Protein AF-A0A9N8ZNG8-F1 (afdb_monomer)

Foldseek 3Di:
DDFLVVDPPQVPDPDDDDDRPQQDQEPQHRDGRDHVQPPQDAAPQLRHGDDHVVRFQQAPQLRDGDHYVVPFQADPQVRDGDHYLVPAQQAPLARDGDHHVVQQPDDSPDDDQAEPQLRHHRDYLVPFQAQNVQRDGDHHVPADQQQPQPRHGDDHVVPAQQANVLRDGDHHVVPFQAAPQLRDGDHDVVPQQQAPLVRDNHHRVVPFQADPQLRDGDHYVVPFQQANQLRDGDHYVVPAQQAPQQRDGDHRVVPAQADSVPRDHDHYVVPDPVVPDDDDDDDD

Solvent-accessible surface area (backbone atoms only — not comparable to full-atom values): 18048 Å² total; per-residue (Å²): 136,76,65,56,89,81,42,93,82,57,87,78,68,93,71,86,87,90,72,59,86,53,85,45,56,15,91,82,71,66,48,66,68,50,53,64,91,72,53,85,43,55,13,84,81,73,63,48,60,83,49,51,55,93,73,42,40,52,15,82,79,76,73,44,72,82,43,42,59,89,75,47,40,51,14,77,80,77,71,42,75,84,35,35,62,91,73,37,37,50,15,78,75,68,78,44,75,82,41,34,60,86,63,50,90,57,61,87,87,59,98,60,61,39,20,91,85,72,64,48,66,74,50,50,76,89,72,40,34,48,13,76,86,80,72,42,75,85,30,36,62,83,45,58,63,55,20,90,82,77,61,50,62,63,53,53,72,90,71,40,35,52,16,80,88,74,76,44,76,84,42,40,56,90,73,58,32,59,17,86,83,72,78,45,72,83,42,49,68,91,73,41,32,51,14,77,86,73,76,42,81,81,42,39,55,91,73,51,33,56,13,79,82,78,72,46,75,82,41,33,63,89,74,50,34,55,16,82,85,74,73,45,75,83,42,46,64,91,73,42,33,50,15,78,75,74,76,45,76,82,42,41,54,91,72,57,52,45,12,77,84,74,65,46,75,80,42,54,57,92,73,54,72,72,84,77,71,83,81,88,77,89,80,133

Organism: NCBI:txid94023

Mean predicted aligned error: 19.09 Å

Structure (mmCIF, N/CA/C/O backbone):
data_AF-A0A9N8ZNG8-F1
#
_entry.id   AF-A0A9N8ZNG8-F1
#
loop_
_atom_site.group_PDB
_atom_site.id
_atom_site.type_symbol
_atom_site.label_atom_id
_atom_site.label_alt_id
_atom_site.label_comp_id
_atom_site.label_asym_id
_atom_site.label_entity_id
_atom_site.label_seq_id
_atom_site.pdbx_PDB_ins_code
_atom_site.Cartn_x
_atom_site.Cartn_y
_atom_site.Cartn_z
_atom_site.occupancy
_atom_site.B_iso_or_equiv
_atom_site.auth_seq_id
_atom_site.auth_comp_id
_atom_site.auth_asym_id
_atom_site.auth_atom_id
_atom_site.pdbx_PDB_model_num
ATOM 1 N N . GLY A 1 1 ? 54.927 7.927 -81.415 1.00 44.28 1 GLY A N 1
ATOM 2 C CA . GLY A 1 1 ? 55.913 8.838 -80.810 1.00 44.28 1 GLY A CA 1
ATOM 3 C C . GLY A 1 1 ? 55.958 10.095 -81.642 1.00 44.28 1 GLY A C 1
ATOM 4 O O . GLY A 1 1 ? 55.962 9.980 -82.861 1.00 44.28 1 GLY A O 1
ATOM 5 N N . HIS A 1 2 ? 55.912 11.265 -81.011 1.00 43.81 2 HIS A N 1
ATOM 6 C CA . HIS A 1 2 ? 56.162 12.538 -81.692 1.00 43.81 2 HIS A CA 1
ATOM 7 C C . HIS A 1 2 ? 57.661 12.845 -81.659 1.00 43.81 2 HIS A C 1
ATOM 9 O O . HIS A 1 2 ? 58.378 12.330 -80.796 1.00 43.81 2 HIS A O 1
ATOM 15 N N . ARG A 1 3 ? 58.143 13.640 -82.617 1.00 46.66 3 ARG A N 1
ATOM 16 C CA . ARG A 1 3 ? 59.551 14.045 -82.660 1.00 46.66 3 ARG A CA 1
ATOM 17 C C . ARG A 1 3 ? 59.822 15.030 -81.521 1.00 46.66 3 ARG A C 1
ATOM 19 O O . ARG A 1 3 ? 58.980 15.862 -81.208 1.00 46.66 3 ARG A O 1
ATOM 26 N N . ALA A 1 4 ? 61.007 14.949 -80.919 1.00 49.34 4 ALA A N 1
ATOM 27 C CA . ALA A 1 4 ? 61.405 15.778 -79.774 1.00 49.34 4 ALA A CA 1
ATOM 28 C C . ALA A 1 4 ? 61.344 17.300 -80.043 1.00 49.34 4 ALA A C 1
ATOM 30 O O . ALA A 1 4 ? 61.240 18.086 -79.109 1.00 49.34 4 ALA A O 1
ATOM 31 N N . LEU A 1 5 ? 61.373 17.706 -81.317 1.00 49.84 5 LEU A N 1
ATOM 32 C CA . LEU A 1 5 ? 61.291 19.098 -81.772 1.00 49.84 5 LEU A CA 1
ATOM 33 C C . LEU A 1 5 ? 59.896 19.724 -81.596 1.00 49.84 5 LEU A C 1
ATOM 35 O O . LEU A 1 5 ? 59.790 20.944 -81.594 1.00 49.84 5 LEU A O 1
ATOM 39 N N . ASP A 1 6 ? 58.858 18.902 -81.416 1.00 49.53 6 ASP A N 1
ATOM 40 C CA . ASP A 1 6 ? 57.467 19.342 -81.245 1.00 49.53 6 ASP A CA 1
ATOM 41 C C . ASP A 1 6 ? 57.056 19.405 -79.751 1.00 49.53 6 ASP A C 1
ATOM 43 O O . ASP A 1 6 ? 55.870 19.480 -79.431 1.00 49.53 6 ASP A O 1
ATOM 47 N N . CYS A 1 7 ? 58.017 19.307 -78.816 1.00 49.44 7 CYS A N 1
ATOM 48 C CA . CYS A 1 7 ? 57.769 19.236 -77.372 1.00 49.44 7 CYS A CA 1
ATOM 49 C C . CYS A 1 7 ? 58.367 20.440 -76.621 1.00 49.44 7 CYS A C 1
ATOM 51 O O . CYS A 1 7 ? 59.560 20.465 -76.311 1.00 49.44 7 CYS A O 1
ATOM 53 N N . ASP A 1 8 ? 57.513 21.396 -76.240 1.00 52.41 8 ASP A N 1
ATOM 54 C CA . ASP A 1 8 ? 57.893 22.637 -75.533 1.00 52.41 8 ASP A CA 1
ATOM 55 C C . ASP A 1 8 ? 58.624 22.405 -74.191 1.00 52.41 8 ASP A C 1
ATOM 57 O O . ASP A 1 8 ? 59.332 23.280 -73.691 1.00 52.41 8 ASP A O 1
ATOM 61 N N . ASN A 1 9 ? 58.502 21.207 -73.603 1.00 49.69 9 ASN A N 1
ATOM 62 C CA . ASN A 1 9 ? 59.094 20.849 -72.307 1.00 49.69 9 ASN A CA 1
ATOM 63 C C . ASN A 1 9 ? 60.496 20.216 -72.392 1.00 49.69 9 ASN A C 1
ATOM 65 O O . ASN A 1 9 ? 61.090 19.902 -71.357 1.00 49.69 9 ASN A O 1
ATOM 69 N N . CYS A 1 10 ? 61.061 20.037 -73.590 1.00 52.22 10 CYS A N 1
ATOM 70 C CA . CYS A 1 10 ? 62.340 19.340 -73.775 1.00 52.22 10 CYS A CA 1
ATOM 71 C C . CYS A 1 10 ? 63.590 20.236 -73.581 1.00 52.22 10 CYS A C 1
ATOM 73 O O . CYS A 1 10 ? 64.711 19.819 -73.867 1.00 52.22 10 CYS A O 1
ATOM 75 N N . LEU A 1 11 ? 63.433 21.451 -73.037 1.00 50.84 11 LEU A N 1
ATOM 76 C CA . LEU A 1 11 ? 64.503 22.447 -72.835 1.00 50.84 11 LEU A CA 1
ATOM 77 C C . LEU A 1 11 ? 65.528 22.110 -71.725 1.00 50.84 11 LEU A C 1
ATOM 79 O O . LEU A 1 11 ? 66.395 22.930 -71.428 1.00 50.84 11 LEU A O 1
ATOM 83 N N . LYS A 1 12 ? 65.459 20.930 -71.088 1.00 49.56 12 LYS A N 1
ATOM 84 C CA . LYS A 1 12 ? 66.370 20.537 -69.986 1.00 49.56 12 LYS A CA 1
ATOM 85 C C . LYS A 1 12 ? 67.168 19.246 -70.214 1.00 49.56 12 LYS A C 1
ATOM 87 O O . LYS A 1 12 ? 67.980 18.895 -69.360 1.00 49.56 12 LYS A O 1
ATOM 92 N N . CYS A 1 13 ? 66.986 18.545 -71.334 1.00 45.38 13 CYS A N 1
ATOM 93 C CA . CYS A 1 13 ? 67.664 17.270 -71.590 1.00 45.38 13 CYS A CA 1
ATOM 94 C C . CYS A 1 13 ? 68.817 17.450 -72.583 1.00 45.38 13 CYS A C 1
ATOM 96 O O . CYS A 1 13 ? 68.616 17.564 -73.785 1.00 45.38 13 CYS A O 1
ATOM 98 N N . ASN A 1 14 ? 70.044 17.470 -72.063 1.00 48.91 14 ASN A N 1
ATOM 99 C CA . ASN A 1 14 ? 71.268 17.580 -72.850 1.00 48.91 14 ASN A CA 1
ATOM 100 C C . ASN A 1 14 ? 71.750 16.179 -73.283 1.00 48.91 14 ASN A C 1
ATOM 102 O O . ASN A 1 14 ? 72.687 15.634 -72.702 1.00 48.91 14 ASN A O 1
ATOM 106 N N . SER A 1 15 ? 71.064 15.537 -74.233 1.00 47.44 15 SER A N 1
ATOM 107 C CA . SER A 1 15 ? 71.543 14.291 -74.862 1.00 47.44 15 SER A CA 1
ATOM 108 C C . SER A 1 15 ? 71.104 14.184 -76.324 1.00 47.44 15 SER A C 1
ATOM 110 O O . SER A 1 15 ? 69.979 14.506 -76.688 1.00 47.44 15 SER A O 1
ATOM 112 N N . ALA A 1 16 ? 72.059 13.774 -77.154 1.00 42.62 16 ALA A N 1
ATOM 113 C CA . ALA A 1 16 ? 72.012 13.707 -78.606 1.00 42.62 16 ALA A CA 1
ATOM 114 C C . ALA A 1 16 ? 70.961 12.712 -79.149 1.00 42.62 16 ALA A C 1
ATOM 116 O O . ALA A 1 16 ? 70.979 11.548 -78.773 1.00 42.62 16 ALA A O 1
ATOM 117 N N . TRP A 1 17 ? 70.117 13.218 -80.061 1.00 48.34 17 TRP A N 1
ATOM 118 C CA . TRP A 1 17 ? 69.456 12.566 -81.209 1.00 48.34 17 TRP A CA 1
ATOM 119 C C . TRP A 1 17 ? 68.904 11.135 -81.025 1.00 48.34 17 TRP A C 1
ATOM 121 O O . TRP A 1 17 ? 69.634 10.164 -81.175 1.00 48.34 17 TRP A O 1
ATOM 131 N N . ASP A 1 18 ? 67.598 11.026 -80.734 1.00 45.09 18 ASP A N 1
ATOM 132 C CA . ASP A 1 18 ? 66.555 10.472 -81.641 1.00 45.09 18 ASP A CA 1
ATOM 133 C C . ASP A 1 18 ? 65.271 9.981 -80.931 1.00 45.09 18 ASP A C 1
ATOM 135 O O . ASP A 1 18 ? 64.280 9.678 -81.593 1.00 45.09 18 ASP A O 1
ATOM 139 N N . GLU A 1 19 ? 65.185 10.029 -79.599 1.00 46.84 19 GLU A N 1
ATOM 140 C CA . GLU A 1 19 ? 63.945 9.717 -78.869 1.00 46.84 19 GLU A CA 1
ATOM 141 C C . GLU A 1 19 ? 63.708 10.712 -77.724 1.00 46.84 19 GLU A C 1
ATOM 143 O O . GLU A 1 19 ? 64.605 11.034 -76.948 1.00 46.84 19 GLU A O 1
ATOM 148 N N . CYS A 1 20 ? 62.491 11.253 -77.624 1.00 46.81 20 CYS A N 1
ATOM 149 C CA . CYS A 1 20 ? 62.129 12.177 -76.552 1.00 46.81 20 CYS A CA 1
ATOM 150 C C . CYS A 1 20 ? 62.145 11.424 -75.207 1.00 46.81 20 CYS A C 1
ATOM 152 O O . CYS A 1 20 ? 61.365 10.489 -75.030 1.00 46.81 20 CYS A O 1
ATOM 154 N N . CYS A 1 21 ? 62.981 11.850 -74.250 1.00 50.31 21 CYS A N 1
ATOM 155 C CA . CYS A 1 21 ? 63.176 11.252 -72.912 1.00 50.31 21 CYS A CA 1
ATOM 156 C C . CYS A 1 21 ? 61.943 11.282 -71.976 1.00 50.31 21 CYS A C 1
ATOM 158 O O . CYS A 1 21 ? 62.074 11.223 -70.754 1.00 50.31 21 CYS A O 1
ATOM 160 N N . CYS A 1 22 ? 60.724 11.364 -72.502 1.00 51.16 22 CYS A N 1
ATOM 161 C CA . CYS A 1 22 ? 59.497 11.421 -71.711 1.00 51.16 22 CYS A CA 1
ATOM 162 C C . CYS A 1 22 ? 59.034 10.050 -71.179 1.00 51.16 22 CYS A C 1
ATOM 164 O O . CYS A 1 22 ? 57.889 9.926 -70.755 1.00 51.16 22 CYS A O 1
ATOM 166 N N . THR A 1 23 ? 59.904 9.036 -71.116 1.00 54.12 23 THR A N 1
ATOM 167 C CA . THR A 1 23 ? 59.614 7.701 -70.556 1.00 54.12 23 THR A CA 1
ATOM 168 C C . THR A 1 23 ? 59.630 7.683 -69.023 1.00 54.12 23 THR A C 1
ATOM 170 O O . THR A 1 23 ? 60.175 6.772 -68.402 1.00 54.12 23 THR A O 1
ATOM 173 N N . TYR A 1 24 ? 59.056 8.696 -68.379 1.00 60.69 24 TYR A N 1
ATOM 174 C CA . TYR A 1 24 ? 58.852 8.676 -66.935 1.00 60.69 24 TYR A CA 1
ATOM 175 C C . TYR A 1 24 ? 57.436 8.180 -66.625 1.00 60.69 24 TYR A C 1
ATOM 177 O O . TYR A 1 24 ? 56.441 8.718 -67.118 1.00 60.69 24 TYR A O 1
ATOM 185 N N . SER A 1 25 ? 57.348 7.130 -65.805 1.00 59.03 25 SER A N 1
ATOM 186 C CA . SER A 1 25 ? 56.098 6.676 -65.197 1.00 59.03 25 SER A CA 1
ATOM 187 C C . SER A 1 25 ? 55.655 7.700 -64.158 1.00 59.03 25 SER A C 1
ATOM 189 O O . SER A 1 25 ? 56.394 7.983 -63.209 1.00 59.03 25 SER A O 1
ATOM 191 N N . CYS A 1 26 ? 54.449 8.242 -64.299 1.00 62.56 26 CYS A N 1
ATOM 192 C CA . CYS A 1 26 ? 53.916 9.175 -63.322 1.00 62.56 26 CYS A CA 1
ATOM 193 C C . CYS A 1 26 ? 53.862 8.521 -61.937 1.00 62.56 26 CYS A C 1
ATOM 195 O O . CYS A 1 26 ? 53.114 7.573 -61.719 1.00 62.56 26 CYS A O 1
ATOM 197 N N . ARG A 1 27 ? 54.607 9.062 -60.967 1.00 65.38 27 ARG A N 1
ATOM 198 C CA . ARG A 1 27 ? 54.630 8.550 -59.585 1.00 65.38 27 ARG A CA 1
ATOM 199 C C . ARG A 1 27 ? 53.268 8.565 -58.875 1.00 65.38 27 ARG A C 1
ATOM 201 O O . ARG A 1 27 ? 53.160 7.977 -57.809 1.00 65.38 27 ARG A O 1
ATOM 208 N N . ARG A 1 28 ? 52.251 9.240 -59.428 1.00 62.41 28 ARG A N 1
ATOM 209 C CA . ARG A 1 28 ? 50.892 9.292 -58.858 1.00 62.41 28 ARG A CA 1
ATOM 210 C C . ARG A 1 28 ? 49.943 8.225 -59.410 1.00 62.41 28 ARG A C 1
ATOM 212 O O . ARG A 1 28 ? 49.017 7.847 -58.710 1.00 62.41 28 ARG A O 1
ATOM 219 N N . CYS A 1 29 ? 50.136 7.766 -60.647 1.00 66.75 29 CYS A N 1
ATOM 220 C CA . CYS A 1 29 ? 49.173 6.889 -61.329 1.00 66.75 29 CYS A CA 1
ATOM 221 C C . CYS A 1 29 ? 49.824 5.795 -62.194 1.00 66.75 29 CYS A C 1
ATOM 223 O O . CYS A 1 29 ? 49.128 5.082 -62.913 1.00 66.75 29 CYS A O 1
ATOM 225 N N . SER A 1 30 ? 51.155 5.683 -62.162 1.00 66.31 30 SER A N 1
ATOM 226 C CA . SER A 1 30 ? 52.012 4.721 -62.879 1.00 66.31 30 SER A CA 1
ATOM 227 C C . SER A 1 30 ? 51.875 4.695 -64.408 1.00 66.31 30 SER A C 1
ATOM 229 O O . SER A 1 30 ? 52.634 4.004 -65.084 1.00 66.31 30 SER A O 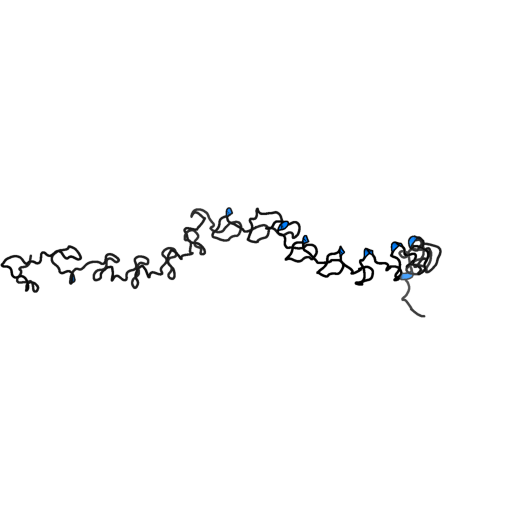1
ATOM 231 N N . LYS A 1 31 ? 50.964 5.490 -64.980 1.00 65.00 31 LYS A N 1
ATOM 232 C CA . LYS A 1 31 ? 50.816 5.707 -66.420 1.00 65.00 31 LYS A CA 1
ATOM 233 C C . LYS A 1 31 ? 51.977 6.554 -66.951 1.00 65.00 31 LYS A C 1
ATOM 235 O O . LYS A 1 31 ? 52.467 7.456 -66.272 1.00 65.00 31 LYS A O 1
ATOM 240 N N . MET A 1 32 ? 52.426 6.243 -68.161 1.00 62.19 32 MET A N 1
ATOM 241 C CA . MET A 1 32 ? 53.585 6.885 -68.786 1.00 62.19 32 MET A CA 1
ATOM 242 C C . MET A 1 32 ? 53.235 8.244 -69.415 1.00 62.19 32 MET A C 1
ATOM 244 O O . MET A 1 32 ? 52.063 8.544 -69.654 1.00 62.19 32 MET A O 1
ATOM 248 N N . ASN A 1 33 ? 54.265 9.041 -69.713 1.00 59.72 33 ASN A N 1
ATOM 249 C CA . ASN A 1 33 ? 54.217 10.209 -70.605 1.00 59.72 33 ASN A CA 1
ATOM 250 C C . ASN A 1 33 ? 53.369 11.414 -70.132 1.00 59.72 33 ASN A C 1
ATOM 252 O O . ASN A 1 33 ? 52.794 12.112 -70.962 1.00 59.72 33 ASN A O 1
ATOM 256 N N . HIS A 1 34 ? 53.294 11.690 -68.825 1.00 62.31 34 HIS A N 1
ATOM 257 C CA . HIS A 1 34 ? 52.770 12.960 -68.289 1.00 62.31 34 HIS A CA 1
ATOM 258 C C . HIS A 1 34 ? 53.391 13.285 -66.917 1.00 62.31 34 HIS A C 1
ATOM 260 O O . HIS A 1 34 ? 53.845 12.389 -66.195 1.00 62.31 34 HIS A O 1
ATOM 266 N N . PHE A 1 35 ? 53.430 14.568 -66.548 1.00 56.41 35 PHE A N 1
ATOM 267 C CA . PHE A 1 35 ? 53.931 14.999 -65.242 1.00 56.41 35 PHE A CA 1
ATOM 268 C C . PHE A 1 35 ? 52.872 14.806 -64.161 1.00 56.41 35 PHE A C 1
ATOM 270 O O . PHE A 1 35 ? 51.677 14.890 -64.412 1.00 56.41 35 PHE A O 1
ATOM 277 N N . SER A 1 36 ? 53.309 14.600 -62.919 1.00 58.88 36 SER A N 1
ATOM 278 C CA . SER A 1 36 ? 52.410 14.381 -61.785 1.00 58.88 36 SER A CA 1
ATOM 279 C C . SER A 1 36 ? 51.366 15.495 -61.593 1.00 58.88 36 SER A C 1
ATOM 281 O O . SER A 1 36 ? 50.287 15.208 -61.086 1.00 58.88 36 SER A O 1
ATOM 283 N N . GLY A 1 37 ? 51.673 16.738 -61.991 1.00 58.31 37 GLY A N 1
ATOM 284 C CA . GLY A 1 37 ? 50.739 17.873 -61.960 1.00 58.31 37 GLY A CA 1
ATOM 285 C C . GLY A 1 37 ? 49.599 17.777 -62.981 1.00 58.31 37 GLY A C 1
ATOM 286 O O . GLY A 1 37 ? 48.505 18.236 -62.686 1.00 58.31 37 GLY A O 1
ATOM 287 N N . ASP A 1 38 ? 49.836 17.090 -64.100 1.00 56.19 38 ASP A N 1
ATOM 288 C CA . ASP A 1 38 ? 48.874 16.866 -65.186 1.00 56.19 38 ASP A CA 1
ATOM 289 C C . ASP A 1 38 ? 48.268 15.451 -65.139 1.00 56.19 38 ASP A C 1
ATOM 291 O O . ASP A 1 38 ? 47.536 15.052 -66.048 1.00 56.19 38 ASP A O 1
ATOM 295 N N . CYS A 1 39 ? 48.578 14.646 -64.106 1.00 63.06 39 CYS A N 1
ATOM 296 C CA . CYS A 1 39 ? 47.939 13.337 -63.968 1.00 63.06 39 CYS A CA 1
ATOM 297 C C . CYS A 1 39 ? 46.475 13.549 -63.611 1.00 63.06 39 CYS A C 1
ATOM 299 O O . CYS A 1 39 ? 46.150 13.985 -62.507 1.00 63.06 39 CYS A O 1
ATOM 301 N N . ASN A 1 40 ? 45.601 13.155 -64.534 1.00 66.56 40 ASN A N 1
ATOM 302 C CA . ASN A 1 40 ? 44.180 12.977 -64.290 1.00 66.56 40 ASN A CA 1
ATOM 303 C C . ASN A 1 40 ? 43.974 11.731 -63.406 1.00 66.56 40 ASN A C 1
ATOM 305 O O . ASN A 1 40 ? 43.549 10.674 -63.879 1.00 66.56 40 ASN A O 1
ATOM 309 N N . PHE A 1 41 ? 44.402 11.818 -62.143 1.00 72.19 41 PHE A N 1
ATOM 310 C CA . PHE A 1 41 ? 44.211 10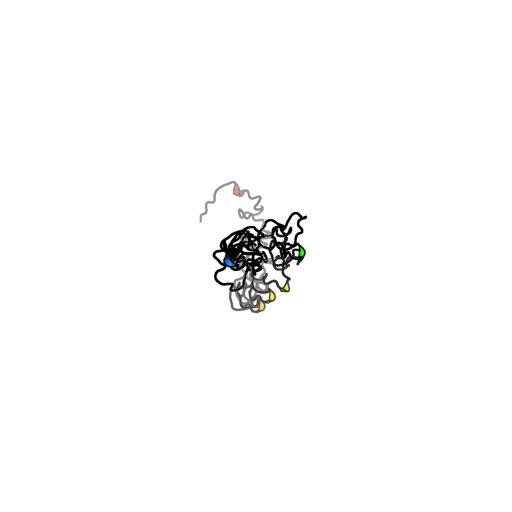.765 -61.155 1.00 72.19 41 PHE A CA 1
ATOM 311 C C . PHE A 1 41 ? 42.842 10.948 -60.505 1.00 72.19 41 PHE A C 1
ATOM 313 O O . PHE A 1 41 ? 42.489 12.052 -60.093 1.00 72.19 41 PHE A O 1
ATOM 320 N N . SER A 1 42 ? 42.078 9.863 -60.430 1.00 79.06 42 SER A N 1
ATOM 321 C CA . SER A 1 42 ? 40.833 9.811 -59.672 1.00 79.06 42 SER A CA 1
ATOM 322 C C . SER A 1 42 ? 41.140 9.679 -58.186 1.00 79.06 42 SER A C 1
ATOM 324 O O . SER A 1 42 ? 41.969 8.856 -57.793 1.00 79.06 42 SER A O 1
ATOM 326 N N . CYS A 1 43 ? 40.467 10.476 -57.361 1.00 80.19 43 CYS A N 1
ATOM 327 C CA . CYS A 1 43 ? 40.428 10.270 -55.922 1.00 80.19 43 CYS A CA 1
ATOM 328 C C . CYS A 1 43 ? 39.866 8.874 -55.630 1.00 80.19 43 CYS A C 1
ATOM 330 O O . CYS A 1 43 ? 38.834 8.503 -56.186 1.00 80.19 43 CYS A O 1
ATOM 332 N N . TYR A 1 44 ? 40.529 8.102 -54.769 1.00 78.81 44 TYR A N 1
ATOM 333 C CA . TYR A 1 44 ? 40.083 6.746 -54.452 1.00 78.81 44 TYR A CA 1
ATOM 334 C C . TYR A 1 44 ? 38.849 6.715 -53.535 1.00 78.81 44 TYR A C 1
ATOM 336 O O . TYR A 1 44 ? 38.102 5.751 -53.613 1.00 78.81 44 TYR A O 1
ATOM 344 N N . ASN A 1 45 ? 38.584 7.778 -52.761 1.00 77.56 45 ASN A N 1
ATOM 345 C CA . ASN A 1 45 ? 37.398 7.866 -51.894 1.00 77.56 45 ASN A CA 1
ATOM 346 C C . ASN A 1 45 ? 36.110 8.146 -52.689 1.00 77.56 45 ASN A C 1
ATOM 348 O O . ASN A 1 45 ? 35.061 7.595 -52.395 1.00 77.56 45 ASN A O 1
ATOM 352 N N . CYS A 1 46 ? 36.161 9.018 -53.709 1.00 83.06 46 CYS A N 1
ATOM 353 C CA . CYS A 1 46 ? 34.952 9.457 -54.433 1.00 83.06 46 CYS A CA 1
ATOM 354 C C . CYS A 1 46 ? 34.969 9.205 -55.949 1.00 83.06 46 CYS A C 1
ATOM 356 O O . CYS A 1 46 ? 34.046 9.608 -56.658 1.00 83.06 46 CYS A O 1
ATOM 358 N N . GLY A 1 47 ? 36.047 8.630 -56.484 1.00 81.12 47 GLY A N 1
ATOM 359 C CA . GLY A 1 47 ? 36.230 8.352 -57.912 1.00 81.12 47 GLY A CA 1
ATOM 360 C C . GLY A 1 47 ? 36.457 9.582 -58.805 1.00 81.12 47 GLY A C 1
ATOM 361 O O . GLY A 1 47 ? 36.813 9.425 -59.978 1.00 81.12 47 GLY A O 1
ATOM 362 N N . ARG A 1 48 ? 36.285 10.810 -58.291 1.00 80.06 48 ARG A N 1
ATOM 363 C CA . ARG A 1 48 ? 36.409 12.045 -59.085 1.00 80.06 48 ARG A CA 1
ATOM 364 C C . ARG A 1 48 ? 37.863 12.495 -59.231 1.00 80.06 48 ARG A C 1
ATOM 366 O O . ARG A 1 48 ? 38.615 12.432 -58.258 1.00 80.06 48 ARG A O 1
ATOM 373 N N . PRO A 1 49 ? 38.273 12.979 -60.412 1.00 76.69 49 PRO A N 1
ATOM 374 C CA . PRO A 1 49 ? 39.628 13.465 -60.612 1.00 76.69 49 PRO A CA 1
ATOM 375 C C . PRO A 1 49 ? 39.894 14.837 -59.981 1.00 76.69 49 PRO A C 1
ATOM 377 O O . PRO A 1 49 ? 38.968 15.569 -59.636 1.00 76.69 49 PRO A O 1
ATOM 380 N N . GLY A 1 50 ? 41.175 15.202 -59.870 1.00 77.50 50 GLY A N 1
ATOM 381 C CA . GLY A 1 50 ? 41.604 16.583 -59.598 1.00 77.50 50 GLY A CA 1
ATOM 382 C C . GLY A 1 50 ? 41.892 16.937 -58.134 1.00 77.50 50 GLY A C 1
ATOM 383 O O . GLY A 1 50 ? 42.259 18.075 -57.863 1.00 77.50 50 GLY A O 1
ATOM 384 N N . HIS A 1 51 ? 41.775 15.994 -57.196 1.00 80.75 51 HIS A N 1
ATOM 385 C CA . HIS A 1 51 ? 42.139 16.189 -55.787 1.00 80.75 51 HIS A CA 1
ATOM 386 C C . HIS A 1 51 ? 42.638 14.882 -55.161 1.00 80.75 51 HIS A C 1
ATOM 388 O O . HIS A 1 51 ? 42.299 13.792 -55.623 1.00 80.75 51 HIS A O 1
ATOM 394 N N . TYR A 1 52 ? 43.453 14.983 -54.109 1.00 76.31 52 TYR A N 1
ATOM 395 C CA . TYR A 1 52 ? 43.897 13.823 -53.336 1.00 76.31 52 TYR A CA 1
ATOM 396 C C . TYR A 1 52 ? 42.813 13.355 -52.377 1.00 76.31 52 TYR A C 1
ATOM 398 O O . TYR A 1 52 ? 42.002 14.151 -51.931 1.00 76.31 52 TYR A O 1
ATOM 406 N N . ALA A 1 53 ? 42.852 12.087 -51.973 1.00 77.75 53 ALA A N 1
ATOM 407 C CA . ALA A 1 53 ? 41.913 11.572 -50.980 1.00 77.75 53 ALA A CA 1
ATOM 408 C C . ALA A 1 53 ? 41.992 12.275 -49.621 1.00 77.75 53 ALA A C 1
ATOM 410 O O . ALA A 1 53 ? 40.969 12.467 -48.981 1.00 77.75 53 ALA A O 1
ATOM 411 N N . ARG A 1 54 ? 43.182 12.740 -49.217 1.00 78.25 54 ARG A N 1
ATOM 412 C CA . ARG A 1 54 ? 43.337 13.591 -48.025 1.00 78.25 54 ARG A CA 1
ATOM 413 C C . ARG A 1 54 ? 42.650 14.957 -48.157 1.00 78.25 54 ARG A C 1
ATOM 415 O O . ARG A 1 54 ? 42.285 15.545 -47.157 1.00 78.25 54 ARG A O 1
ATOM 422 N N . ASP A 1 55 ? 42.489 15.438 -49.389 1.00 79.75 55 ASP A N 1
ATOM 423 C CA . ASP A 1 55 ? 41.830 16.703 -49.726 1.00 79.75 55 ASP A CA 1
ATOM 424 C C . ASP A 1 55 ? 40.386 16.440 -50.216 1.00 79.75 55 ASP A C 1
ATOM 426 O O . ASP A 1 55 ? 39.751 17.297 -50.833 1.00 79.75 55 ASP A O 1
ATOM 430 N N . CYS A 1 56 ? 39.877 15.216 -50.019 1.00 82.12 56 CYS A N 1
ATOM 431 C CA . CYS A 1 56 ? 38.556 14.800 -50.456 1.00 82.12 56 CYS A CA 1
ATOM 432 C C . CYS A 1 56 ? 37.540 15.043 -49.346 1.00 82.12 56 CYS A C 1
ATOM 434 O O . CYS A 1 56 ? 37.549 14.368 -48.321 1.00 82.12 56 CYS A O 1
ATOM 436 N N . ASN A 1 57 ? 36.611 15.958 -49.605 1.00 83.44 57 ASN A N 1
ATOM 437 C CA . ASN A 1 57 ? 35.500 16.258 -48.703 1.00 83.44 57 ASN A CA 1
ATOM 438 C C . ASN A 1 57 ? 34.284 15.360 -48.975 1.00 83.44 57 ASN A C 1
ATOM 440 O O . ASN A 1 57 ? 33.156 15.799 -48.775 1.00 83.44 57 ASN A O 1
ATOM 444 N N . TYR A 1 58 ? 34.492 14.169 -49.541 1.00 84.44 58 TYR A N 1
ATOM 445 C CA . TYR A 1 58 ? 33.444 13.170 -49.726 1.00 84.44 58 TYR A CA 1
ATOM 446 C C . TYR A 1 58 ? 33.365 12.299 -48.481 1.00 84.44 58 TYR A C 1
ATOM 448 O O . TYR A 1 58 ? 34.379 11.759 -48.033 1.00 84.44 58 TYR A O 1
ATOM 456 N N . CYS A 1 59 ? 32.159 12.142 -47.959 1.00 84.19 59 CYS A N 1
ATOM 457 C CA . CYS A 1 59 ? 31.895 11.272 -46.837 1.00 84.19 59 CYS A CA 1
ATOM 458 C C . CYS A 1 59 ? 31.359 9.929 -47.338 1.00 84.19 59 CYS A C 1
ATOM 460 O O . CYS A 1 59 ? 30.248 9.844 -47.856 1.00 84.19 59 CYS A O 1
ATOM 462 N N . GLU A 1 60 ? 32.122 8.862 -47.119 1.00 80.56 60 GLU A N 1
ATOM 463 C CA . GLU A 1 60 ? 31.717 7.500 -47.493 1.00 80.56 60 GLU A CA 1
ATOM 464 C C . GLU A 1 60 ? 30.544 6.979 -46.650 1.00 80.56 60 GLU A C 1
ATOM 466 O O . GLU A 1 60 ? 29.811 6.103 -47.096 1.00 80.56 60 GLU A O 1
ATOM 471 N N . ARG A 1 61 ? 30.338 7.542 -45.451 1.00 77.06 61 ARG A N 1
ATOM 472 C CA . ARG A 1 61 ? 29.283 7.125 -44.517 1.00 77.06 61 ARG A CA 1
ATOM 473 C C . ARG A 1 61 ? 27.893 7.620 -44.925 1.00 77.06 61 ARG A C 1
ATOM 475 O O . ARG A 1 61 ? 26.932 6.877 -44.778 1.00 77.06 61 ARG A O 1
ATOM 482 N N . CYS A 1 62 ? 27.777 8.852 -45.424 1.00 81.62 62 CYS A N 1
ATOM 483 C CA . CYS A 1 62 ? 26.492 9.429 -45.852 1.00 81.62 62 CYS A CA 1
ATOM 484 C C . CYS A 1 62 ? 26.367 9.624 -47.373 1.00 81.62 62 CYS A C 1
ATOM 486 O O . CYS A 1 62 ? 25.317 10.039 -47.854 1.00 81.62 62 CYS A O 1
ATOM 488 N N . GLY A 1 63 ? 27.436 9.386 -48.142 1.00 81.50 63 GLY A N 1
ATOM 489 C CA . GLY A 1 63 ? 27.477 9.626 -49.590 1.00 81.50 63 GLY A CA 1
ATOM 490 C C . GLY A 1 63 ? 27.478 11.109 -49.997 1.00 81.50 63 GLY A C 1
ATOM 491 O O . GLY A 1 63 ? 27.340 11.424 -51.180 1.00 81.50 63 GLY A O 1
ATOM 492 N N . GLY A 1 64 ? 27.611 12.028 -49.034 1.00 82.50 64 GLY A N 1
ATOM 493 C CA . GLY A 1 64 ? 27.577 13.479 -49.237 1.00 82.50 64 GLY A CA 1
ATOM 494 C C . GLY A 1 64 ? 28.953 14.126 -49.435 1.00 82.50 64 GLY A C 1
ATOM 495 O O . GLY A 1 64 ? 29.995 13.496 -49.261 1.00 82.50 64 GLY A O 1
ATOM 496 N N . TYR A 1 65 ? 28.954 15.421 -49.773 1.00 82.38 65 TYR A N 1
ATOM 497 C CA . TYR A 1 65 ? 30.157 16.262 -49.838 1.00 82.38 65 TYR A CA 1
ATOM 498 C C . TYR A 1 65 ? 30.114 17.373 -48.778 1.00 82.38 65 TYR A C 1
ATOM 500 O O . TYR A 1 65 ? 29.035 17.838 -48.418 1.00 82.38 65 TYR A O 1
ATOM 508 N N . GLY A 1 66 ? 31.279 17.850 -48.332 1.00 81.69 66 GLY A N 1
ATOM 509 C CA . GLY A 1 66 ? 31.417 19.026 -47.459 1.00 81.69 66 GLY A CA 1
ATOM 510 C C . GLY A 1 66 ? 31.921 18.739 -46.043 1.00 81.69 66 GLY A C 1
ATOM 511 O O . GLY A 1 66 ? 32.103 19.681 -45.283 1.00 81.69 66 GLY A O 1
ATOM 512 N N . HIS A 1 67 ? 32.173 17.475 -45.702 1.00 84.06 67 HIS A N 1
ATOM 513 C CA . HIS A 1 67 ? 32.779 17.052 -44.437 1.00 84.06 67 HIS A CA 1
ATOM 514 C C . HIS A 1 67 ? 33.561 15.745 -44.638 1.00 84.06 67 HIS A C 1
ATOM 516 O O . HIS A 1 67 ? 33.332 15.026 -45.617 1.00 84.06 67 HIS A O 1
ATOM 522 N N . HIS A 1 68 ? 34.487 15.440 -43.730 1.00 80.50 68 HIS A N 1
ATOM 523 C CA . HIS A 1 68 ? 35.178 14.151 -43.703 1.00 80.50 68 HIS A CA 1
ATOM 524 C C . HIS A 1 68 ? 34.352 13.111 -42.934 1.00 80.50 68 HIS A C 1
ATOM 526 O O . HIS A 1 68 ? 33.474 13.455 -42.147 1.00 80.50 68 HIS A O 1
ATOM 532 N N . SER A 1 69 ? 34.626 11.821 -43.147 1.00 75.75 69 SER A N 1
ATOM 533 C CA . SER A 1 69 ? 33.900 10.727 -42.480 1.00 75.75 69 SER A CA 1
ATOM 534 C C . SER A 1 69 ? 33.974 10.766 -40.948 1.00 75.75 69 SER A C 1
ATOM 536 O O . SER A 1 69 ? 33.063 10.266 -40.295 1.00 75.75 69 SER A O 1
ATOM 538 N N . GLU A 1 70 ? 35.021 11.370 -40.384 1.00 76.50 70 GLU A N 1
ATOM 539 C CA . GLU A 1 70 ? 35.205 11.560 -38.936 1.00 76.50 70 GLU A CA 1
ATOM 540 C C . GLU A 1 70 ? 34.211 12.579 -38.356 1.00 76.50 70 GLU A C 1
ATOM 542 O O . GLU A 1 70 ? 33.668 12.363 -37.277 1.00 76.50 70 GLU A O 1
ATOM 547 N N . ASP A 1 71 ? 33.886 13.622 -39.123 1.00 78.56 71 ASP A N 1
ATOM 548 C CA . ASP A 1 71 ? 32.935 14.677 -38.747 1.00 78.56 71 ASP A CA 1
ATOM 549 C C . ASP A 1 71 ? 31.489 14.338 -39.159 1.00 78.56 71 ASP A C 1
ATOM 551 O O . ASP A 1 71 ? 30.580 15.169 -39.087 1.00 78.56 71 ASP A O 1
ATOM 555 N N . CYS A 1 72 ? 31.258 13.117 -39.650 1.00 81.69 72 CYS A N 1
ATOM 556 C CA . CYS A 1 72 ? 29.964 12.704 -40.165 1.00 81.69 72 CYS A CA 1
ATOM 557 C C . CYS A 1 72 ? 29.001 12.328 -39.033 1.00 81.69 72 CYS A C 1
ATOM 559 O O . CYS A 1 72 ? 28.995 11.200 -38.534 1.00 81.69 72 CYS A O 1
ATOM 561 N N . TYR A 1 73 ? 28.129 13.277 -38.702 1.00 85.00 73 TYR A N 1
ATOM 562 C CA . TYR A 1 73 ? 27.013 13.137 -37.761 1.00 85.00 73 TYR A CA 1
ATOM 563 C C . TYR A 1 73 ? 25.757 12.502 -38.389 1.00 85.00 73 TYR A C 1
ATOM 565 O O . TYR A 1 73 ? 24.634 12.815 -38.003 1.00 85.00 73 TYR A O 1
ATOM 573 N N . TYR A 1 74 ? 25.938 11.654 -39.402 1.00 84.38 74 TYR A N 1
ATOM 574 C CA . TYR A 1 74 ? 24.869 10.880 -40.029 1.00 84.38 74 TYR A CA 1
ATOM 575 C C . TYR A 1 74 ? 24.862 9.458 -39.475 1.00 84.38 74 TYR A C 1
ATOM 577 O O . TYR A 1 74 ? 25.893 8.772 -39.480 1.00 84.38 74 TYR A O 1
ATOM 585 N N . CYS A 1 75 ? 23.690 9.001 -39.052 1.00 86.88 75 CYS A N 1
ATOM 586 C CA . CYS A 1 75 ? 23.487 7.645 -38.594 1.00 86.88 75 CYS A CA 1
ATOM 587 C C . CYS A 1 75 ? 22.970 6.767 -39.735 1.00 86.88 75 CYS A C 1
ATOM 589 O O . CYS A 1 75 ? 21.883 6.980 -40.265 1.00 86.88 75 CYS A O 1
ATOM 591 N N . VAL A 1 76 ? 23.743 5.736 -40.079 1.00 84.31 76 VAL A N 1
ATOM 592 C CA . VAL A 1 76 ? 23.370 4.750 -41.107 1.00 84.31 76 VAL A CA 1
ATOM 593 C C . VAL A 1 76 ? 22.250 3.806 -40.662 1.00 84.31 76 VAL A C 1
ATOM 595 O O . VAL A 1 76 ? 21.604 3.213 -41.515 1.00 84.31 76 VAL A O 1
ATOM 598 N N . ASN A 1 77 ? 22.021 3.667 -39.351 1.00 84.50 77 ASN A N 1
ATOM 599 C CA . ASN A 1 77 ? 21.010 2.769 -38.791 1.00 84.50 77 ASN A CA 1
ATOM 600 C C . ASN A 1 77 ? 19.594 3.355 -38.934 1.00 84.50 77 ASN A C 1
ATOM 602 O O . ASN A 1 77 ? 18.708 2.693 -39.453 1.00 84.50 77 ASN A O 1
ATOM 606 N N . CYS A 1 78 ? 19.393 4.622 -38.552 1.00 86.50 78 CYS A N 1
ATOM 607 C CA . CYS A 1 78 ? 18.088 5.300 -38.633 1.00 86.50 78 CYS A CA 1
ATOM 608 C C . CYS A 1 78 ? 17.950 6.266 -39.824 1.00 86.50 78 CYS A C 1
ATOM 610 O O . CYS A 1 78 ? 16.909 6.892 -40.012 1.00 86.50 78 CYS A O 1
ATOM 612 N N . GLY A 1 79 ? 19.023 6.475 -40.593 1.00 84.88 79 GLY A N 1
ATOM 613 C CA . GLY A 1 79 ? 19.039 7.376 -41.745 1.00 84.88 79 GLY A CA 1
ATOM 614 C C . GLY A 1 79 ? 18.954 8.872 -41.414 1.00 84.88 79 GLY A C 1
ATOM 615 O O . GLY A 1 79 ? 18.708 9.669 -42.320 1.00 84.88 79 GLY A O 1
ATOM 616 N N . SER A 1 80 ? 19.150 9.274 -40.152 1.00 84.62 80 SER A N 1
ATOM 617 C CA . SER A 1 80 ? 19.017 10.666 -39.694 1.00 84.62 80 SER A CA 1
ATOM 618 C C . SER A 1 80 ? 20.359 11.330 -39.365 1.00 84.62 80 SER A C 1
ATOM 620 O O . SER A 1 80 ? 21.347 10.670 -39.047 1.00 84.62 80 SER A O 1
ATOM 622 N N . TYR A 1 81 ? 20.389 12.666 -39.423 1.00 83.81 81 TYR A N 1
ATOM 623 C CA . TYR A 1 81 ? 21.513 13.484 -38.955 1.00 83.81 81 TYR A CA 1
ATOM 624 C C . TYR A 1 81 ? 21.357 13.838 -37.467 1.00 83.81 81 TYR A C 1
ATOM 626 O O . TYR A 1 81 ? 20.241 13.946 -36.967 1.00 83.81 81 TYR A O 1
ATOM 634 N N . GLY A 1 82 ? 22.472 14.071 -36.773 1.00 84.12 82 GLY A N 1
ATOM 635 C CA . GLY A 1 82 ? 22.508 14.509 -35.372 1.00 84.12 82 GLY A CA 1
ATOM 636 C C . GLY A 1 82 ? 23.124 13.499 -34.401 1.00 84.12 82 GLY A C 1
ATOM 637 O O . GLY A 1 82 ? 23.432 13.872 -33.274 1.00 84.12 82 GLY A O 1
ATOM 638 N N . HIS A 1 83 ? 23.392 12.269 -34.842 1.00 86.62 83 HIS A N 1
ATOM 639 C CA . HIS A 1 83 ? 24.124 11.254 -34.078 1.00 86.62 83 HIS A CA 1
ATOM 640 C C . HIS A 1 83 ? 24.829 10.262 -35.022 1.00 86.62 83 HIS A C 1
ATOM 642 O O . HIS A 1 83 ? 24.562 10.230 -36.224 1.00 86.62 83 HIS A O 1
ATOM 648 N N . ASN A 1 84 ? 25.760 9.471 -34.489 1.00 83.06 84 ASN A N 1
ATOM 649 C CA . ASN A 1 84 ? 26.413 8.360 -35.189 1.00 83.06 84 ASN A CA 1
ATOM 650 C C . ASN A 1 84 ? 25.730 7.022 -34.840 1.00 83.06 84 ASN A C 1
ATOM 652 O O . ASN A 1 84 ? 24.789 6.990 -34.058 1.00 83.06 84 ASN A O 1
ATOM 656 N N . TYR A 1 85 ? 26.219 5.915 -35.407 1.00 82.25 85 TYR A N 1
ATOM 657 C CA . TYR A 1 85 ? 25.708 4.567 -35.117 1.00 82.25 85 TYR A CA 1
ATOM 658 C C . TYR A 1 85 ? 25.726 4.237 -33.614 1.00 82.25 85 TYR A C 1
ATOM 660 O O . TYR A 1 85 ? 24.721 3.786 -33.084 1.00 82.25 85 TYR A O 1
ATOM 668 N N . ASP A 1 86 ? 26.825 4.544 -32.920 1.00 82.06 86 ASP A N 1
ATOM 669 C CA . ASP A 1 86 ? 27.005 4.184 -31.505 1.00 82.06 86 ASP A CA 1
ATOM 670 C C . ASP A 1 86 ? 26.011 4.882 -30.564 1.00 82.06 86 ASP A C 1
ATOM 672 O O . ASP A 1 86 ? 25.637 4.318 -29.542 1.00 82.06 86 ASP A O 1
ATOM 676 N N . ASN A 1 87 ? 25.557 6.085 -30.929 1.00 82.69 87 ASN A N 1
ATOM 677 C CA . ASN A 1 87 ? 24.580 6.867 -30.168 1.00 82.69 87 ASN A CA 1
ATOM 678 C C . ASN A 1 87 ? 23.164 6.768 -30.766 1.00 82.69 87 ASN A C 1
ATOM 680 O O . ASN A 1 87 ? 22.328 7.648 -30.546 1.00 82.69 87 ASN A O 1
ATOM 684 N N . CYS A 1 88 ? 22.906 5.753 -31.594 1.00 85.31 88 CYS A N 1
ATOM 685 C CA . CYS A 1 88 ? 21.602 5.524 -32.193 1.00 85.31 88 CYS A CA 1
ATOM 686 C C . CYS A 1 88 ? 20.756 4.618 -31.304 1.00 85.31 88 CYS A C 1
ATOM 688 O O . CYS A 1 88 ? 20.935 3.405 -31.297 1.00 85.31 88 CYS A O 1
ATOM 690 N N . ASN A 1 89 ? 19.779 5.209 -30.624 1.00 85.75 89 ASN A N 1
ATOM 691 C CA . ASN A 1 89 ? 18.807 4.461 -29.826 1.00 85.75 89 ASN A CA 1
ATOM 692 C C . ASN A 1 89 ? 17.573 4.063 -30.644 1.00 85.75 89 ASN A C 1
ATOM 694 O O . ASN A 1 89 ? 16.521 3.859 -30.061 1.00 85.75 89 ASN A O 1
ATOM 698 N N . TYR A 1 90 ? 17.661 4.050 -31.975 1.00 85.81 90 TYR A N 1
ATOM 699 C CA . TYR A 1 90 ? 16.608 3.516 -32.836 1.00 85.81 90 TYR A CA 1
ATOM 700 C C . TYR A 1 90 ? 16.932 2.061 -33.150 1.00 85.81 90 TYR A C 1
ATOM 702 O O . TYR A 1 90 ? 18.054 1.746 -33.558 1.00 85.81 90 TYR A O 1
ATOM 710 N N . CYS A 1 91 ? 15.951 1.187 -32.993 1.00 85.19 91 CYS A N 1
ATOM 711 C CA . CYS A 1 91 ? 16.078 -0.225 -33.280 1.00 85.19 91 CYS A CA 1
ATOM 712 C C . CYS A 1 91 ? 15.373 -0.553 -34.598 1.00 85.19 91 CYS A C 1
ATOM 714 O O . CYS A 1 91 ? 14.160 -0.409 -34.727 1.00 85.19 91 CYS A O 1
ATOM 716 N N . VAL A 1 92 ? 16.137 -1.043 -35.578 1.00 84.12 92 VAL A N 1
ATOM 717 C CA . VAL A 1 92 ? 15.588 -1.444 -36.890 1.00 84.12 92 VAL A CA 1
ATOM 718 C C . VAL A 1 92 ? 14.769 -2.733 -36.831 1.00 84.12 92 VAL A C 1
ATOM 720 O O . VAL A 1 92 ? 14.039 -3.026 -37.769 1.00 84.12 92 VAL A O 1
ATOM 723 N N . ASN A 1 93 ? 14.907 -3.525 -35.763 1.00 77.50 93 ASN A N 1
ATOM 724 C CA . ASN A 1 93 ? 14.160 -4.776 -35.621 1.00 77.50 93 ASN A CA 1
ATOM 725 C C . ASN A 1 93 ? 12.721 -4.517 -35.166 1.00 77.50 93 ASN A C 1
ATOM 727 O O . ASN A 1 93 ? 11.835 -5.298 -35.494 1.00 77.50 93 ASN A O 1
ATOM 731 N N . CYS A 1 94 ? 12.497 -3.430 -34.423 1.00 75.50 94 CYS A N 1
ATOM 732 C CA . CYS A 1 94 ? 11.209 -3.112 -33.813 1.00 75.50 94 CYS A CA 1
ATOM 733 C C . CYS A 1 94 ? 10.602 -1.789 -34.284 1.00 75.50 94 CYS A C 1
ATOM 735 O O . CYS A 1 94 ? 9.529 -1.419 -33.818 1.00 75.50 94 CYS A O 1
ATOM 737 N N . ASP A 1 95 ? 11.301 -1.070 -35.166 1.00 79.06 95 ASP A N 1
ATOM 738 C CA . ASP A 1 95 ? 10.925 0.258 -35.651 1.00 79.06 95 ASP A CA 1
ATOM 739 C C . ASP A 1 95 ? 10.617 1.278 -34.529 1.00 79.06 95 ASP A C 1
ATOM 741 O O . ASP A 1 95 ? 9.806 2.185 -34.719 1.00 79.06 95 ASP A O 1
ATOM 745 N N . ASP A 1 96 ? 11.299 1.180 -33.378 1.00 79.12 96 ASP A N 1
ATOM 746 C CA . ASP A 1 96 ? 11.080 2.051 -32.208 1.00 79.12 96 ASP A CA 1
ATOM 747 C C . ASP A 1 96 ? 12.389 2.596 -31.601 1.00 79.12 96 ASP A C 1
ATOM 749 O O . ASP A 1 96 ? 13.496 2.174 -31.956 1.00 79.12 96 ASP A O 1
ATOM 753 N N . TYR A 1 97 ? 12.266 3.573 -30.700 1.00 82.44 97 TYR A N 1
ATOM 754 C CA . TYR A 1 97 ? 13.365 4.211 -29.980 1.00 82.44 97 TYR A CA 1
ATOM 755 C C . TYR A 1 97 ? 13.496 3.694 -28.536 1.00 82.44 97 TYR A C 1
ATOM 757 O O . TYR A 1 97 ? 12.526 3.288 -27.913 1.00 82.44 97 TYR A O 1
ATOM 765 N N . GLY A 1 98 ? 14.701 3.774 -27.968 1.00 79.62 98 GLY A N 1
ATOM 766 C CA . GLY A 1 98 ? 14.984 3.473 -26.556 1.00 79.62 98 GLY A CA 1
ATOM 767 C C . GLY A 1 98 ? 16.134 2.490 -26.350 1.00 79.62 98 GLY A C 1
ATOM 768 O O . GLY A 1 98 ? 16.793 2.536 -25.318 1.00 79.62 98 GLY A O 1
ATOM 769 N N . HIS A 1 99 ? 16.445 1.675 -27.359 1.00 82.00 99 HIS A N 1
ATOM 770 C CA . HIS A 1 99 ? 17.546 0.712 -27.335 1.00 82.00 99 HIS A CA 1
ATOM 771 C C . HIS A 1 99 ? 18.224 0.616 -28.709 1.00 82.00 99 HIS A C 1
ATOM 773 O O . HIS A 1 99 ? 17.675 1.029 -29.732 1.00 82.00 99 HIS A O 1
ATOM 779 N N . HIS A 1 100 ? 19.448 0.094 -28.747 1.00 81.94 100 HIS A N 1
ATOM 780 C CA . HIS A 1 100 ? 20.168 -0.130 -29.998 1.00 81.94 100 HIS A CA 1
ATOM 781 C C . HIS A 1 100 ? 19.723 -1.463 -30.620 1.00 81.94 100 HIS A C 1
ATOM 783 O O . HIS A 1 100 ? 19.495 -2.430 -29.901 1.00 81.94 100 HIS A O 1
ATOM 789 N N . SER A 1 101 ? 19.715 -1.590 -31.951 1.00 78.81 101 SER A N 1
ATOM 790 C CA . SER A 1 101 ? 19.294 -2.819 -32.666 1.00 78.81 101 SER A CA 1
ATOM 791 C C . SER A 1 101 ? 20.034 -4.108 -32.261 1.00 78.81 101 SER A C 1
ATOM 793 O O . SER A 1 101 ? 19.605 -5.205 -32.597 1.00 78.81 101 SER A O 1
ATOM 795 N N . LYS A 1 102 ? 21.176 -3.976 -31.576 1.00 77.56 102 LYS A N 1
ATOM 796 C CA . LYS A 1 102 ? 22.014 -5.089 -31.094 1.00 77.56 102 LYS A CA 1
ATOM 797 C C . LYS A 1 102 ? 21.591 -5.575 -29.700 1.00 77.56 102 LYS A C 1
ATOM 799 O O . LYS A 1 102 ? 21.881 -6.708 -29.352 1.00 77.56 102 LYS A O 1
ATOM 804 N N . ASP A 1 103 ? 20.952 -4.686 -28.943 1.00 75.75 103 ASP A N 1
ATOM 805 C CA . ASP A 1 103 ? 20.463 -4.881 -27.578 1.00 75.75 103 ASP A CA 1
ATOM 806 C C . ASP A 1 103 ? 18.949 -5.178 -27.610 1.00 75.75 103 ASP A C 1
ATOM 808 O O . ASP A 1 103 ? 18.254 -5.080 -26.608 1.00 75.75 103 ASP A O 1
ATOM 812 N N . CYS A 1 104 ? 18.411 -5.480 -28.796 1.00 75.12 104 CYS A N 1
ATOM 813 C CA . CYS A 1 104 ? 17.031 -5.895 -28.971 1.00 75.12 104 CYS A CA 1
ATOM 814 C C . CYS A 1 104 ? 16.922 -7.377 -28.598 1.00 75.12 104 CYS A C 1
ATOM 816 O O . CYS A 1 104 ? 17.479 -8.226 -29.297 1.00 75.12 104 CYS A O 1
ATOM 818 N N . ASN A 1 105 ? 16.202 -7.680 -27.516 1.00 69.81 105 ASN A N 1
ATOM 819 C CA . ASN A 1 105 ? 16.015 -9.051 -27.021 1.00 69.81 105 ASN A CA 1
ATOM 820 C C . ASN A 1 105 ? 15.131 -9.929 -27.923 1.00 69.81 105 ASN A C 1
ATOM 822 O O . ASN A 1 105 ? 15.023 -11.130 -27.692 1.00 69.81 105 ASN A O 1
ATOM 826 N N . TYR A 1 106 ? 14.531 -9.368 -28.975 1.00 67.38 106 TYR A N 1
ATOM 827 C CA . TYR A 1 106 ? 13.608 -10.087 -29.843 1.00 67.38 106 TYR A CA 1
ATOM 828 C C . TYR A 1 106 ? 14.213 -10.355 -31.218 1.00 67.38 106 TYR A C 1
ATOM 830 O O . TYR A 1 106 ? 14.809 -9.490 -31.866 1.00 67.38 106 TYR A O 1
ATOM 838 N N . SER A 1 107 ? 14.040 -11.594 -31.678 1.00 59.75 107 SER A N 1
ATOM 839 C CA . SER A 1 107 ? 14.342 -11.964 -33.056 1.00 59.75 107 SER A CA 1
ATOM 840 C C . SER A 1 107 ? 13.323 -11.325 -33.999 1.00 59.75 107 SER A C 1
ATOM 842 O O . SER A 1 107 ? 12.147 -11.225 -33.665 1.00 59.75 107 SER A O 1
ATOM 844 N N . SER A 1 108 ? 13.760 -10.957 -35.202 1.00 58.47 108 SER A N 1
ATOM 845 C CA . SER A 1 108 ? 12.959 -10.353 -36.281 1.00 58.47 108 SER A CA 1
ATOM 846 C C . SER A 1 108 ? 11.705 -11.139 -36.720 1.00 58.47 108 SER A C 1
ATOM 848 O O . SER A 1 108 ? 11.004 -10.691 -37.624 1.00 58.47 108 SER A O 1
ATOM 850 N N . ASP A 1 109 ? 11.443 -12.307 -36.124 1.00 59.03 109 ASP A N 1
ATOM 851 C CA . ASP A 1 109 ? 10.380 -13.245 -36.488 1.00 59.03 109 ASP A CA 1
ATOM 852 C C . ASP A 1 109 ? 9.204 -13.294 -35.479 1.00 59.03 109 ASP A C 1
ATOM 854 O O . ASP A 1 109 ? 8.179 -13.899 -35.800 1.00 59.03 109 ASP A O 1
ATOM 858 N N . GLU A 1 110 ? 9.291 -12.649 -34.303 1.00 55.59 110 GLU A N 1
ATOM 859 C CA . GLU A 1 110 ? 8.197 -12.595 -33.308 1.00 55.59 110 GLU A CA 1
ATOM 860 C C . GLU A 1 110 ? 7.695 -11.172 -33.011 1.00 55.59 110 GLU A C 1
ATOM 862 O O . GLU A 1 110 ? 8.409 -10.179 -33.098 1.00 55.59 110 GLU A O 1
ATOM 867 N N . SER A 1 111 ? 6.392 -11.084 -32.733 1.00 56.09 111 SER A N 1
ATOM 868 C CA . SER A 1 111 ? 5.528 -9.951 -33.091 1.00 56.09 111 SER A CA 1
ATOM 869 C C . SER A 1 111 ? 5.472 -8.786 -32.088 1.00 56.09 111 SER A C 1
ATOM 871 O O . SER A 1 111 ? 4.571 -7.953 -32.204 1.00 56.09 111 SER A O 1
ATOM 873 N N . SER A 1 112 ? 6.377 -8.693 -31.114 1.00 62.53 112 SER A N 1
ATOM 874 C CA . SER A 1 112 ? 6.359 -7.613 -30.120 1.00 62.53 112 SER A CA 1
ATOM 875 C C . SER A 1 112 ? 7.740 -7.422 -29.501 1.00 62.53 112 SER A C 1
ATOM 877 O O . SER A 1 112 ? 8.331 -8.381 -29.028 1.00 62.53 112 SER A O 1
ATOM 879 N N . CYS A 1 113 ? 8.254 -6.189 -29.498 1.00 68.88 113 CYS A N 1
ATOM 880 C CA . CYS A 1 113 ? 9.451 -5.812 -28.729 1.00 68.88 113 CYS A CA 1
ATOM 881 C C . CYS A 1 113 ? 9.115 -5.200 -27.369 1.00 68.88 113 CYS A C 1
ATOM 883 O O . CYS A 1 113 ? 9.990 -4.647 -26.704 1.00 68.88 113 CYS A O 1
ATOM 885 N N . TYR A 1 114 ? 7.844 -5.287 -26.995 1.00 74.69 114 TYR A N 1
ATOM 886 C CA . TYR A 1 114 ? 7.318 -4.891 -25.707 1.00 74.69 114 TYR A CA 1
ATOM 887 C C . TYR A 1 114 ? 7.135 -6.149 -24.871 1.00 74.69 114 TYR A C 1
ATOM 889 O O . TYR A 1 114 ? 6.637 -7.160 -25.373 1.00 74.69 114 TYR A O 1
ATOM 897 N N . CYS A 1 115 ? 7.536 -6.080 -23.609 1.00 79.62 115 CYS A N 1
ATOM 898 C CA . CYS A 1 115 ? 7.276 -7.135 -22.649 1.00 79.62 115 CYS A CA 1
ATOM 899 C C . CYS A 1 115 ? 5.761 -7.338 -22.508 1.00 79.62 115 CYS A C 1
ATOM 901 O O . CYS A 1 115 ? 5.024 -6.382 -22.270 1.00 79.62 115 CYS A O 1
ATOM 903 N N . ASP A 1 116 ? 5.286 -8.578 -22.621 1.00 80.44 116 ASP A N 1
ATOM 904 C CA . ASP A 1 116 ? 3.854 -8.890 -22.530 1.00 80.44 116 ASP A CA 1
ATOM 905 C C . ASP A 1 116 ? 3.259 -8.595 -21.139 1.00 80.44 116 ASP A C 1
ATOM 907 O O . ASP A 1 116 ? 2.047 -8.410 -21.015 1.00 80.44 116 ASP A O 1
ATOM 911 N N . ASN A 1 117 ? 4.097 -8.523 -20.096 1.00 80.19 117 ASN A N 1
ATOM 912 C CA . ASN A 1 117 ? 3.655 -8.227 -18.732 1.00 80.19 117 ASN A CA 1
ATOM 913 C C . ASN A 1 117 ? 3.428 -6.729 -18.489 1.00 80.19 117 ASN A C 1
ATOM 915 O O . ASN A 1 117 ? 2.408 -6.366 -17.906 1.00 80.19 117 ASN A O 1
ATOM 919 N N . CYS A 1 118 ? 4.365 -5.866 -18.896 1.00 85.50 118 CYS A N 1
ATOM 920 C CA . CYS A 1 118 ? 4.336 -4.430 -18.574 1.00 85.50 118 CYS A CA 1
ATOM 921 C C . CYS A 1 118 ? 4.113 -3.517 -19.790 1.00 85.50 118 CYS A C 1
ATOM 923 O O . CYS A 1 118 ? 3.788 -2.343 -19.633 1.00 85.50 118 CYS A O 1
ATOM 925 N N . GLY A 1 119 ? 4.270 -4.038 -21.009 1.00 81.25 119 GLY A N 1
ATOM 926 C CA . GLY A 1 119 ? 4.151 -3.280 -22.253 1.00 81.25 119 GLY A CA 1
ATOM 927 C C . GLY A 1 119 ? 5.338 -2.363 -22.562 1.00 81.25 119 GLY A C 1
ATOM 928 O O . GLY A 1 119 ? 5.273 -1.618 -23.538 1.00 81.25 119 GLY A O 1
ATOM 929 N N . GLU A 1 120 ? 6.414 -2.398 -21.774 1.00 82.00 120 GLU A N 1
ATOM 930 C CA . GLU A 1 120 ? 7.622 -1.609 -22.027 1.00 82.00 120 GLU A CA 1
ATOM 931 C C . GLU A 1 120 ? 8.639 -2.385 -22.869 1.00 82.00 120 GLU A C 1
ATOM 933 O O . GLU A 1 120 ? 8.722 -3.612 -22.819 1.00 82.00 120 GLU A O 1
ATOM 938 N N . ALA A 1 121 ? 9.410 -1.659 -23.679 1.00 75.25 121 ALA A N 1
ATOM 939 C CA . ALA A 1 121 ? 10.432 -2.242 -24.538 1.00 75.25 121 ALA A CA 1
ATOM 940 C C . ALA A 1 121 ? 11.791 -2.344 -23.833 1.00 75.25 121 ALA A C 1
ATOM 942 O O . ALA A 1 121 ? 12.103 -1.568 -22.933 1.00 75.25 121 ALA A O 1
ATOM 943 N N . GLY A 1 122 ? 12.646 -3.249 -24.315 1.00 71.75 122 GLY A N 1
ATOM 944 C CA . GLY A 1 122 ? 14.056 -3.325 -23.906 1.00 71.75 122 GLY A CA 1
ATOM 945 C C . GLY A 1 122 ? 14.386 -4.345 -22.812 1.00 71.75 122 GLY A C 1
ATOM 946 O O . GLY A 1 122 ? 15.541 -4.413 -22.409 1.00 71.75 122 GLY A O 1
ATOM 947 N N . HIS A 1 123 ? 13.416 -5.147 -22.374 1.00 77.69 123 HIS A N 1
ATOM 948 C CA . HIS A 1 123 ? 13.620 -6.320 -21.520 1.00 77.69 123 HIS A CA 1
ATOM 949 C C . HIS A 1 123 ? 12.683 -7.461 -21.955 1.00 77.69 123 HIS A C 1
ATOM 951 O O . HIS A 1 123 ? 11.759 -7.251 -22.752 1.00 77.69 123 HIS A O 1
ATOM 957 N N . ASP A 1 124 ? 12.954 -8.679 -21.493 1.00 74.56 124 ASP A N 1
ATOM 958 C CA . ASP A 1 124 ? 12.092 -9.845 -21.715 1.00 74.56 124 ASP A CA 1
ATOM 959 C C . ASP A 1 124 ? 11.265 -10.182 -20.460 1.00 74.56 124 ASP A C 1
ATOM 961 O O . ASP A 1 124 ? 11.244 -9.420 -19.498 1.00 74.56 124 ASP A O 1
ATOM 965 N N . TYR A 1 125 ? 10.533 -11.299 -20.475 1.00 74.69 125 TYR A N 1
ATOM 966 C CA . TYR A 1 125 ? 9.722 -11.721 -19.329 1.00 74.69 125 TYR A CA 1
ATOM 967 C C . TYR A 1 125 ? 10.563 -11.986 -18.066 1.00 74.69 125 TYR A C 1
ATOM 969 O O . TYR A 1 125 ? 10.090 -11.695 -16.969 1.00 74.69 125 TYR A O 1
ATOM 977 N N . GLU A 1 126 ? 11.779 -12.528 -18.199 1.00 76.69 126 GLU A N 1
ATOM 978 C CA . GLU A 1 126 ? 12.631 -12.888 -17.054 1.00 76.69 126 GLU A CA 1
ATOM 979 C C . GLU A 1 126 ? 13.223 -11.641 -16.389 1.00 76.69 126 GLU A C 1
ATOM 981 O O . GLU A 1 126 ? 13.294 -11.572 -15.164 1.00 76.69 126 GLU A O 1
ATOM 986 N N . ASP A 1 127 ? 13.563 -10.626 -17.184 1.00 81.12 127 ASP A N 1
ATOM 987 C CA . ASP A 1 127 ? 14.094 -9.346 -16.706 1.00 81.12 127 ASP A CA 1
ATOM 988 C C . ASP A 1 127 ? 12.990 -8.326 -16.332 1.00 81.12 127 ASP A C 1
ATOM 990 O O . ASP A 1 127 ? 13.281 -7.166 -16.031 1.00 81.12 127 ASP A O 1
ATOM 994 N N . CYS A 1 128 ? 11.710 -8.721 -16.358 1.00 85.44 128 CYS A N 1
ATOM 995 C CA . CYS A 1 128 ? 10.581 -7.833 -16.071 1.00 85.44 128 CYS A CA 1
ATOM 996 C C . CYS A 1 128 ? 10.287 -7.727 -14.569 1.00 85.44 128 CYS A C 1
ATOM 998 O O . CYS A 1 128 ? 9.682 -8.626 -13.984 1.00 85.44 128 CYS A O 1
ATOM 1000 N N . ASP A 1 129 ? 10.622 -6.590 -13.962 1.00 86.62 129 ASP A N 1
ATOM 1001 C CA . ASP A 1 129 ? 10.364 -6.273 -12.550 1.00 86.62 129 ASP A CA 1
ATOM 1002 C C . ASP A 1 129 ? 8.959 -5.697 -12.288 1.00 86.62 129 ASP A C 1
ATOM 1004 O O . ASP A 1 129 ? 8.711 -5.100 -11.239 1.00 86.62 129 ASP A O 1
ATOM 1008 N N . TYR A 1 130 ? 8.049 -5.828 -13.255 1.00 86.12 130 TYR A N 1
ATOM 1009 C CA . TYR A 1 130 ? 6.667 -5.393 -13.125 1.00 86.12 130 TYR A CA 1
ATOM 1010 C C . TYR A 1 130 ? 5.810 -6.486 -12.489 1.00 86.12 130 TYR A C 1
ATOM 1012 O O . TYR A 1 130 ? 5.692 -7.614 -12.990 1.00 86.12 130 TYR A O 1
ATOM 1020 N N . CYS A 1 131 ? 5.123 -6.117 -11.416 1.00 85.12 131 CYS A N 1
ATOM 1021 C CA . CYS A 1 131 ? 4.150 -6.974 -10.773 1.00 85.12 131 CYS A CA 1
ATOM 1022 C C . CYS A 1 131 ? 2.742 -6.696 -11.306 1.00 85.12 131 CYS A C 1
ATOM 1024 O O . CYS A 1 131 ? 2.141 -5.668 -10.997 1.00 85.12 131 CYS A O 1
ATOM 1026 N N . ILE A 1 132 ? 2.153 -7.650 -12.032 1.00 82.44 132 ILE A N 1
ATOM 1027 C CA . ILE A 1 132 ? 0.777 -7.545 -12.557 1.00 82.44 132 ILE A CA 1
ATOM 1028 C C . ILE A 1 132 ? -0.255 -7.462 -11.415 1.00 82.44 132 ILE A C 1
ATOM 1030 O O . ILE A 1 132 ? -1.346 -6.926 -11.602 1.00 82.44 132 ILE A O 1
ATOM 1034 N N . LYS A 1 133 ? 0.070 -7.980 -10.220 1.00 79.56 133 LYS A N 1
ATOM 1035 C CA . LYS A 1 133 ? -0.845 -7.978 -9.066 1.00 79.56 133 LYS A CA 1
ATOM 1036 C C . LYS A 1 133 ? -1.014 -6.585 -8.451 1.00 79.56 133 LYS A C 1
ATOM 1038 O O . LYS A 1 133 ? -2.154 -6.181 -8.243 1.00 79.56 133 LYS A O 1
ATOM 1043 N N . CYS A 1 134 ? 0.079 -5.868 -8.162 1.00 81.81 134 CYS A N 1
ATOM 1044 C CA . CYS A 1 134 ? 0.018 -4.501 -7.609 1.00 81.81 134 CYS A CA 1
ATOM 1045 C C . CYS A 1 134 ? 0.126 -3.394 -8.669 1.00 81.81 134 CYS A C 1
ATOM 1047 O O . CYS A 1 134 ? -0.148 -2.239 -8.360 1.00 81.81 134 CYS A O 1
ATOM 1049 N N . GLY A 1 135 ? 0.508 -3.711 -9.907 1.00 83.19 135 GLY A N 1
ATOM 1050 C CA . GLY A 1 135 ? 0.690 -2.732 -10.981 1.00 83.19 135 GLY A CA 1
ATOM 1051 C C . GLY A 1 135 ? 1.921 -1.834 -10.818 1.00 83.19 135 GLY A C 1
ATOM 1052 O O . GLY A 1 135 ? 1.939 -0.738 -11.374 1.00 83.19 135 GLY A O 1
ATOM 1053 N N . MET A 1 136 ? 2.923 -2.277 -10.054 1.00 82.38 136 MET A N 1
ATOM 1054 C CA . MET A 1 136 ? 4.123 -1.512 -9.697 1.00 82.38 136 MET A CA 1
ATOM 1055 C C . MET A 1 136 ? 5.397 -2.237 -10.150 1.00 82.38 136 MET A C 1
ATOM 1057 O O . MET A 1 136 ? 5.407 -3.464 -10.250 1.00 82.38 136 MET A O 1
ATOM 1061 N N . HIS A 1 137 ? 6.459 -1.468 -10.403 1.00 83.94 137 HIS A N 1
ATOM 1062 C CA . HIS A 1 137 ? 7.810 -1.977 -10.670 1.00 83.94 137 HIS A CA 1
ATOM 1063 C C . HIS A 1 137 ? 8.593 -2.238 -9.371 1.00 83.94 137 HIS A C 1
ATOM 1065 O O . HIS A 1 137 ? 8.215 -1.742 -8.305 1.00 83.94 137 HIS A O 1
ATOM 1071 N N . GLY A 1 138 ? 9.706 -2.968 -9.469 1.00 78.56 138 GLY A N 1
ATOM 1072 C CA . GLY A 1 138 ? 10.640 -3.251 -8.376 1.00 78.56 138 GLY A CA 1
ATOM 1073 C C . GLY A 1 138 ? 10.612 -4.685 -7.834 1.00 78.56 138 GLY A C 1
ATOM 1074 O O . GLY A 1 138 ? 11.436 -5.001 -6.980 1.00 78.56 138 GLY A O 1
ATOM 1075 N N . HIS A 1 139 ? 9.703 -5.546 -8.307 1.00 81.31 139 HIS A N 1
ATOM 1076 C CA . HIS A 1 139 ? 9.645 -6.970 -7.943 1.00 81.31 139 HIS A CA 1
ATOM 1077 C C . HIS A 1 139 ? 8.870 -7.784 -8.988 1.00 81.31 139 HIS A C 1
ATOM 1079 O O . HIS A 1 139 ? 7.954 -7.276 -9.638 1.00 81.31 139 HIS A O 1
ATOM 1085 N N . HIS A 1 140 ? 9.187 -9.069 -9.143 1.00 78.94 140 HIS A N 1
ATOM 1086 C CA . HIS A 1 140 ? 8.472 -9.909 -10.101 1.00 78.94 140 HIS A CA 1
ATOM 1087 C C . HIS A 1 140 ? 7.059 -10.246 -9.602 1.00 78.94 140 HIS A C 1
ATOM 1089 O O . HIS A 1 140 ? 6.790 -10.325 -8.409 1.00 78.94 140 HIS A O 1
ATOM 1095 N N . THR A 1 141 ? 6.135 -10.549 -10.519 1.00 73.56 141 THR A N 1
ATOM 1096 C CA . THR A 1 141 ? 4.774 -11.017 -10.157 1.00 73.56 141 THR A CA 1
ATOM 1097 C C . THR A 1 141 ? 4.790 -12.307 -9.307 1.00 73.56 141 THR A C 1
ATOM 1099 O O . THR A 1 141 ? 3.837 -12.616 -8.575 1.00 73.56 141 THR A O 1
ATOM 1102 N N . GLU A 1 142 ? 5.870 -13.075 -9.437 1.00 72.88 142 GLU A N 1
ATOM 1103 C CA . GLU A 1 142 ? 6.155 -14.310 -8.705 1.00 72.88 142 GLU A CA 1
ATOM 1104 C C . GLU A 1 142 ? 6.659 -14.034 -7.282 1.00 72.88 142 GLU A C 1
ATOM 1106 O O . GLU A 1 142 ? 6.466 -14.867 -6.391 1.00 72.88 142 GLU A O 1
ATOM 1111 N N . ASP A 1 143 ? 7.230 -12.847 -7.061 1.00 66.31 143 ASP A N 1
ATOM 1112 C CA . ASP A 1 143 ? 7.748 -12.417 -5.776 1.00 66.31 143 ASP A CA 1
ATOM 1113 C C . ASP A 1 143 ? 6.591 -12.012 -4.860 1.00 66.31 143 ASP A C 1
ATOM 1115 O O . ASP A 1 143 ? 5.977 -10.953 -4.978 1.00 66.31 143 ASP A O 1
ATOM 1119 N N . LEU A 1 144 ? 6.354 -12.907 -3.903 1.00 65.12 144 LEU A N 1
ATOM 1120 C CA . LEU A 1 144 ? 5.635 -12.716 -2.649 1.00 65.12 144 LEU A CA 1
ATOM 1121 C C . LEU A 1 144 ? 4.106 -12.570 -2.729 1.00 65.12 144 LEU A C 1
ATOM 1123 O O . LEU A 1 144 ? 3.496 -11.978 -3.619 1.00 65.12 144 LEU A O 1
ATOM 1127 N N . ASN A 1 145 ? 3.470 -13.195 -1.737 1.00 72.94 145 ASN A N 1
ATOM 1128 C CA . ASN A 1 145 ? 2.087 -12.917 -1.383 1.00 72.94 145 ASN A CA 1
ATOM 1129 C C . ASN A 1 145 ? 2.000 -11.487 -0.841 1.00 72.94 145 ASN A C 1
ATOM 1131 O O . ASN A 1 145 ? 2.998 -10.935 -0.382 1.00 72.94 145 ASN A O 1
ATOM 1135 N N . ASN A 1 146 ? 0.802 -10.912 -0.858 1.00 79.88 146 ASN A N 1
ATOM 1136 C CA . ASN A 1 146 ? 0.540 -9.653 -0.172 1.00 79.88 146 ASN A CA 1
ATOM 1137 C C . ASN A 1 146 ? 1.029 -9.748 1.280 1.00 79.88 146 ASN A C 1
ATOM 1139 O O . ASN A 1 146 ? 0.753 -10.745 1.957 1.00 79.88 146 ASN A O 1
ATOM 1143 N N . CYS A 1 147 ? 1.744 -8.726 1.740 1.00 83.38 147 CYS A N 1
ATOM 1144 C CA . CYS A 1 147 ? 2.148 -8.597 3.128 1.00 83.38 147 CYS A CA 1
ATOM 1145 C C . CYS A 1 147 ? 0.898 -8.648 4.014 1.00 83.38 147 CYS A C 1
ATOM 1147 O O . CYS A 1 147 ? -0.060 -7.915 3.783 1.00 83.38 147 CYS A O 1
ATOM 1149 N N . GLU A 1 148 ? 0.881 -9.521 5.022 1.00 84.88 148 GLU A N 1
ATOM 1150 C CA . GLU A 1 148 ? -0.293 -9.684 5.892 1.00 84.88 148 GLU A CA 1
ATOM 1151 C C . GLU A 1 148 ? -0.564 -8.442 6.759 1.00 84.88 148 GLU A C 1
ATOM 1153 O O . GLU A 1 148 ? -1.689 -8.258 7.213 1.00 84.88 148 GLU A O 1
ATOM 1158 N N . ASN A 1 149 ? 0.445 -7.585 6.958 1.00 85.75 149 ASN A N 1
ATOM 1159 C CA . ASN A 1 149 ? 0.341 -6.371 7.767 1.00 85.75 149 ASN A CA 1
ATOM 1160 C C . ASN A 1 149 ? -0.263 -5.184 6.992 1.00 85.75 149 ASN A C 1
ATOM 1162 O O . ASN A 1 149 ? -1.198 -4.555 7.473 1.00 85.75 149 ASN A O 1
ATOM 1166 N N . CYS A 1 150 ? 0.241 -4.882 5.788 1.00 87.00 150 CYS A N 1
ATOM 1167 C CA . CYS A 1 150 ? -0.210 -3.723 4.997 1.00 87.00 150 CYS A CA 1
ATOM 1168 C C . CYS A 1 150 ? -1.046 -4.085 3.759 1.00 87.00 150 CYS A C 1
ATOM 1170 O O . CYS A 1 150 ? -1.667 -3.220 3.147 1.00 87.00 150 CYS A O 1
ATOM 1172 N N . GLY A 1 151 ? -1.073 -5.357 3.359 1.00 82.94 151 GLY A N 1
ATOM 1173 C CA . GLY A 1 151 ? -1.787 -5.831 2.174 1.00 82.94 151 GLY A CA 1
ATOM 1174 C C . GLY A 1 151 ? -1.076 -5.588 0.837 1.00 82.94 151 GLY A C 1
ATOM 1175 O O . GLY A 1 151 ? -1.583 -6.046 -0.190 1.00 82.94 151 GLY A O 1
ATOM 1176 N N . GLU A 1 152 ? 0.082 -4.921 0.822 1.00 82.75 152 GLU A N 1
ATOM 1177 C CA . GLU A 1 152 ? 0.850 -4.636 -0.397 1.00 82.75 152 GLU A CA 1
ATOM 1178 C C . GLU A 1 152 ? 1.826 -5.772 -0.757 1.00 82.75 152 GLU A C 1
ATOM 1180 O O . GLU A 1 152 ? 2.300 -6.502 0.112 1.00 82.75 152 GLU A O 1
ATOM 1185 N N . CYS A 1 153 ? 2.113 -5.953 -2.052 1.00 80.38 153 CYS A N 1
ATOM 1186 C CA . CYS A 1 153 ? 3.105 -6.920 -2.542 1.00 80.38 153 CYS A CA 1
ATOM 1187 C C . CYS A 1 153 ? 4.507 -6.313 -2.682 1.00 80.38 153 CYS A C 1
ATOM 1189 O O . CYS A 1 153 ? 4.674 -5.096 -2.711 1.00 80.38 153 CYS A O 1
ATOM 1191 N N . GLY A 1 154 ? 5.517 -7.181 -2.799 1.00 77.25 154 GLY A N 1
ATOM 1192 C CA . GLY A 1 154 ? 6.878 -6.784 -3.176 1.00 77.25 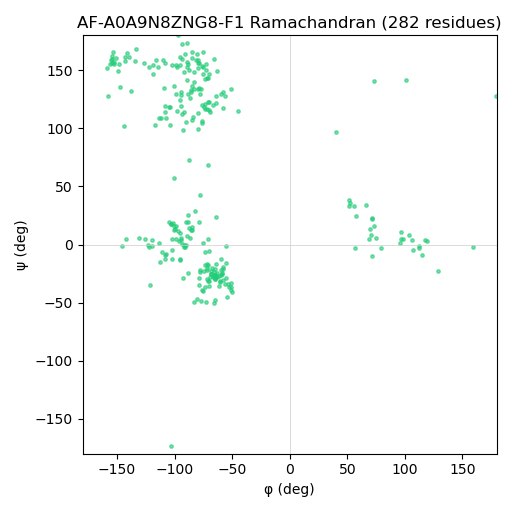154 GLY A CA 1
ATOM 1193 C C . GLY A 1 154 ? 7.872 -6.598 -2.035 1.00 77.25 154 GLY A C 1
ATOM 1194 O O . GLY A 1 154 ? 9.006 -6.209 -2.290 1.00 77.25 154 GLY A O 1
ATOM 1195 N N . HIS A 1 155 ? 7.482 -6.896 -0.797 1.00 80.31 155 HIS A N 1
ATOM 1196 C CA . HIS A 1 155 ? 8.371 -6.896 0.365 1.00 80.31 155 HIS A CA 1
ATOM 1197 C C . HIS A 1 155 ? 8.006 -8.038 1.322 1.00 80.31 155 HIS A C 1
ATOM 1199 O O . HIS A 1 155 ? 6.891 -8.570 1.281 1.00 80.31 155 HIS A O 1
ATOM 1205 N N . TYR A 1 156 ? 8.955 -8.452 2.163 1.00 79.12 156 TYR A N 1
ATOM 1206 C CA . TYR A 1 156 ? 8.694 -9.416 3.233 1.00 79.12 156 TYR A CA 1
ATOM 1207 C C . TYR A 1 156 ? 8.047 -8.716 4.432 1.00 79.12 156 TYR A C 1
ATOM 1209 O O . TYR A 1 156 ? 8.210 -7.515 4.607 1.00 79.12 156 TYR A O 1
ATOM 1217 N N . TYR A 1 157 ? 7.361 -9.467 5.302 1.00 81.69 157 TYR A N 1
ATOM 1218 C CA . TYR A 1 157 ? 6.787 -8.921 6.543 1.00 81.69 157 TYR A CA 1
ATOM 1219 C C . TYR A 1 157 ? 7.829 -8.157 7.384 1.00 81.69 157 TYR A C 1
ATOM 1221 O O . TYR A 1 157 ? 7.521 -7.123 7.960 1.00 81.69 157 T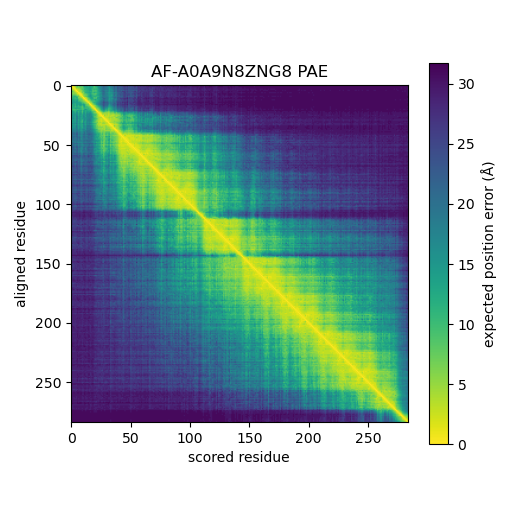YR A O 1
ATOM 1229 N N . GLU A 1 158 ? 9.071 -8.646 7.405 1.00 82.75 158 GLU A N 1
ATOM 1230 C CA . GLU A 1 158 ? 10.205 -8.043 8.122 1.00 82.75 158 GLU A CA 1
ATOM 1231 C C . GLU A 1 158 ? 10.629 -6.684 7.540 1.00 82.75 158 GLU A C 1
ATOM 1233 O O . GLU A 1 158 ? 11.109 -5.834 8.275 1.00 82.75 158 GLU A O 1
ATOM 1238 N N . ASP A 1 159 ? 10.401 -6.454 6.245 1.00 85.69 159 ASP A N 1
ATOM 1239 C CA . ASP A 1 159 ? 10.735 -5.202 5.553 1.00 85.69 159 ASP A CA 1
ATOM 1240 C C . ASP A 1 159 ? 9.538 -4.228 5.512 1.00 85.69 159 ASP A C 1
ATOM 1242 O O . ASP A 1 159 ? 9.593 -3.175 4.877 1.00 85.69 159 ASP A O 1
ATOM 1246 N N . CYS A 1 160 ? 8.419 -4.582 6.151 1.00 87.50 160 CYS A N 1
ATOM 1247 C CA . CYS A 1 160 ? 7.207 -3.774 6.150 1.00 87.50 160 CYS A CA 1
ATOM 1248 C C . CYS A 1 160 ? 7.354 -2.582 7.105 1.00 87.50 160 CYS A C 1
ATOM 1250 O O . CYS A 1 160 ? 7.227 -2.731 8.320 1.00 87.50 160 CYS A O 1
ATOM 1252 N N . GLU A 1 161 ? 7.556 -1.388 6.547 1.00 90.12 161 GLU A N 1
ATOM 1253 C CA . GLU A 1 161 ? 7.598 -0.112 7.286 1.00 90.12 161 GLU A CA 1
ATOM 1254 C C . GLU A 1 161 ? 6.208 0.514 7.508 1.00 90.12 161 GLU A C 1
ATOM 1256 O O . GLU A 1 161 ? 6.095 1.689 7.853 1.00 90.12 161 GLU A O 1
ATOM 1261 N N . TYR A 1 162 ? 5.137 -0.236 7.260 1.00 91.44 162 TYR A N 1
ATOM 1262 C CA . TYR A 1 162 ? 3.789 0.137 7.681 1.00 91.44 162 TYR A CA 1
ATOM 1263 C C . TYR A 1 162 ? 3.543 -0.341 9.113 1.00 91.44 162 TYR A C 1
ATOM 1265 O O . TYR A 1 162 ? 3.786 -1.510 9.437 1.00 91.44 162 TYR A O 1
ATOM 1273 N N . CYS A 1 163 ? 3.008 0.534 9.956 1.00 90.62 163 CYS A N 1
ATOM 1274 C CA . CYS A 1 163 ? 2.601 0.204 11.310 1.00 90.62 163 CYS A CA 1
ATOM 1275 C C . CYS A 1 163 ? 1.077 0.097 11.397 1.00 90.62 163 CYS A C 1
ATOM 1277 O O . CYS A 1 163 ? 0.362 1.071 11.180 1.00 90.62 163 CYS A O 1
ATOM 1279 N N . SER A 1 164 ? 0.568 -1.086 11.751 1.00 88.25 164 SER A N 1
ATOM 1280 C CA . SER A 1 164 ? -0.874 -1.305 11.933 1.00 88.25 164 SER A CA 1
ATOM 1281 C C . SER A 1 164 ? -1.431 -0.681 13.215 1.00 88.25 164 SER A C 1
ATOM 1283 O O . SER A 1 164 ? -2.638 -0.493 13.292 1.00 88.25 164 SER A O 1
ATOM 1285 N N . GLY A 1 165 ? -0.577 -0.339 14.188 1.00 85.12 165 GLY A N 1
ATOM 1286 C CA . GLY A 1 165 ? -0.995 0.292 15.446 1.00 85.12 165 GLY A CA 1
ATOM 1287 C C . GLY A 1 165 ? -1.286 1.792 15.330 1.00 85.12 165 GLY A C 1
ATOM 1288 O O . GLY A 1 165 ? -2.186 2.288 15.989 1.00 85.12 165 GLY A O 1
ATOM 1289 N N . CYS A 1 166 ? -0.554 2.523 14.483 1.00 88.50 166 CYS A N 1
ATOM 1290 C CA . CYS A 1 166 ? -0.784 3.960 14.256 1.00 88.50 166 CYS A CA 1
ATOM 1291 C C . CYS A 1 166 ? -1.279 4.290 12.838 1.00 88.50 166 CYS A C 1
ATOM 1293 O O . CYS A 1 166 ? -1.473 5.456 12.517 1.00 88.50 166 CYS A O 1
ATOM 1295 N N . GLU A 1 167 ? -1.477 3.276 11.988 1.00 89.06 167 GLU A N 1
ATOM 1296 C CA . GLU A 1 167 ? -1.914 3.404 10.588 1.00 89.06 167 GLU A CA 1
ATOM 1297 C C . GLU A 1 167 ? -0.993 4.282 9.703 1.00 89.06 167 GLU A C 1
ATOM 1299 O O . GLU A 1 167 ? -1.415 4.806 8.668 1.00 89.06 167 GLU A O 1
ATOM 1304 N N . GLU A 1 168 ? 0.289 4.422 10.067 1.00 88.88 168 GLU A N 1
ATOM 1305 C CA . GLU A 1 168 ? 1.280 5.235 9.347 1.00 88.88 168 GLU A CA 1
ATOM 1306 C C . GLU A 1 168 ? 2.444 4.414 8.761 1.00 88.88 168 GLU A C 1
ATOM 1308 O O . GLU A 1 168 ? 2.753 3.303 9.193 1.00 88.88 168 GLU A O 1
ATOM 1313 N N . TYR A 1 169 ? 3.119 4.995 7.761 1.00 89.00 169 TYR A N 1
ATOM 1314 C CA . TYR A 1 169 ? 4.345 4.461 7.155 1.00 89.00 169 TYR A CA 1
ATOM 1315 C C . TYR A 1 169 ? 5.605 5.116 7.743 1.00 89.00 169 TYR A C 1
ATOM 1317 O O . TYR A 1 169 ? 5.591 6.292 8.108 1.00 89.00 169 TYR A O 1
ATOM 1325 N N . GLY A 1 170 ? 6.726 4.392 7.727 1.00 86.94 170 GLY A N 1
ATOM 1326 C CA . GLY A 1 170 ? 8.071 4.895 8.031 1.00 86.94 170 GLY A CA 1
ATOM 1327 C C . GLY A 1 170 ? 8.748 4.257 9.246 1.00 86.94 170 GLY A C 1
ATOM 1328 O O . GLY A 1 170 ? 9.835 4.696 9.621 1.00 86.94 170 GLY A O 1
ATOM 1329 N N . HIS A 1 171 ? 8.122 3.258 9.872 1.00 89.56 171 HIS A N 1
ATOM 1330 C CA . HIS A 1 171 ? 8.701 2.469 10.963 1.00 89.56 171 HIS A CA 1
ATOM 1331 C C . HIS A 1 171 ? 8.047 1.083 11.036 1.00 89.56 171 HIS A C 1
ATOM 1333 O O . HIS A 1 171 ? 6.935 0.877 10.550 1.00 89.56 171 HIS A O 1
ATOM 1339 N N . HIS A 1 172 ? 8.729 0.120 11.651 1.00 87.56 172 HIS A N 1
ATOM 1340 C CA . HIS A 1 172 ? 8.146 -1.194 11.908 1.00 87.56 172 HIS A CA 1
ATOM 1341 C C . HIS A 1 172 ? 7.159 -1.132 13.075 1.00 87.56 172 HIS A C 1
ATOM 1343 O O . HIS A 1 172 ? 7.308 -0.326 13.989 1.00 87.56 172 HIS A O 1
ATOM 1349 N N . THR A 1 173 ? 6.173 -2.034 13.087 1.00 85.88 173 THR A N 1
ATOM 1350 C CA . THR A 1 173 ? 5.156 -2.083 14.159 1.00 85.88 173 THR A CA 1
ATOM 1351 C C . THR A 1 173 ? 5.777 -2.279 15.549 1.00 85.88 173 THR A C 1
ATOM 1353 O O . THR A 1 173 ? 5.254 -1.769 16.532 1.00 85.88 173 THR A O 1
ATOM 1356 N N . GLU A 1 174 ? 6.913 -2.975 15.639 1.00 84.31 174 GLU A N 1
ATOM 1357 C CA . GLU A 1 174 ? 7.643 -3.186 16.898 1.00 84.31 174 GLU A CA 1
ATOM 1358 C C . GLU A 1 174 ? 8.351 -1.935 17.439 1.00 84.31 174 GLU A C 1
ATOM 1360 O O . GLU A 1 174 ? 8.607 -1.854 18.638 1.00 84.31 174 GLU A O 1
ATOM 1365 N N . ASP A 1 175 ? 8.627 -0.958 16.573 1.00 86.94 175 ASP A N 1
ATOM 1366 C CA . ASP A 1 175 ? 9.292 0.301 16.920 1.00 86.94 175 ASP A CA 1
ATOM 1367 C C . ASP A 1 175 ? 8.288 1.437 17.185 1.00 86.94 175 ASP A C 1
ATOM 1369 O O . ASP A 1 175 ? 8.684 2.583 17.401 1.00 86.94 175 ASP A O 1
ATOM 1373 N N . CYS A 1 176 ? 6.988 1.141 17.137 1.00 87.50 176 CYS A N 1
ATOM 1374 C CA . CYS A 1 176 ? 5.937 2.132 17.300 1.00 87.50 176 CYS A CA 1
ATOM 1375 C C . CYS A 1 176 ? 5.811 2.573 18.764 1.00 87.50 176 CYS A C 1
ATOM 1377 O O . CYS A 1 176 ? 5.543 1.765 19.653 1.00 87.50 176 CYS A O 1
ATOM 1379 N N . ASP A 1 177 ? 5.978 3.872 19.005 1.00 89.06 177 ASP A N 1
ATOM 1380 C CA . ASP A 1 177 ? 5.812 4.530 20.304 1.00 89.06 177 ASP A CA 1
ATOM 1381 C C . ASP A 1 177 ? 4.488 5.308 20.409 1.00 89.06 177 ASP A C 1
ATOM 1383 O O . ASP A 1 177 ? 4.350 6.183 21.267 1.00 89.06 177 ASP A O 1
ATOM 1387 N N . TYR A 1 178 ? 3.533 5.009 19.522 1.00 89.38 178 TYR A N 1
ATOM 1388 C CA . TYR A 1 178 ? 2.165 5.512 19.583 1.00 89.38 178 TYR A CA 1
ATOM 1389 C C . TYR A 1 178 ? 1.350 4.733 20.615 1.00 89.38 178 TYR A C 1
ATOM 1391 O O . TYR A 1 178 ? 1.363 3.500 20.658 1.00 89.38 178 TYR A O 1
ATOM 1399 N N . CYS A 1 179 ? 0.602 5.470 21.427 1.00 88.50 179 CYS A N 1
ATOM 1400 C CA . CYS A 1 179 ? -0.271 4.927 22.449 1.00 88.50 179 CYS A CA 1
ATOM 1401 C C . CYS A 1 179 ? -1.743 5.182 22.091 1.00 88.50 179 CYS A C 1
ATOM 1403 O O . CYS A 1 179 ? -2.232 6.302 22.230 1.00 88.50 179 CYS A O 1
ATOM 1405 N N . GLU A 1 180 ? -2.474 4.125 21.718 1.00 86.06 180 GLU A N 1
ATOM 1406 C CA . GLU A 1 180 ? -3.923 4.172 21.428 1.00 86.06 180 GLU A CA 1
ATOM 1407 C C . GLU A 1 180 ? -4.771 4.644 22.624 1.00 86.06 180 GLU A C 1
ATOM 1409 O O . GLU A 1 180 ? -5.892 5.108 22.457 1.00 86.06 180 GLU A O 1
ATOM 1414 N N . ASN A 1 181 ? -4.255 4.522 23.852 1.00 84.88 181 ASN A N 1
ATOM 1415 C CA . ASN A 1 181 ? -4.991 4.902 25.058 1.00 84.88 181 ASN A CA 1
ATOM 1416 C C . ASN A 1 181 ? -5.128 6.424 25.208 1.00 84.88 181 ASN A C 1
ATOM 1418 O O . ASN A 1 181 ? -6.092 6.879 25.814 1.00 84.88 181 ASN A O 1
ATOM 1422 N N . CYS A 1 182 ? -4.172 7.207 24.697 1.00 88.00 182 CYS A N 1
ATOM 1423 C CA . CYS A 1 182 ? -4.156 8.666 24.847 1.00 88.00 182 CYS A CA 1
ATOM 1424 C C . CYS A 1 182 ? -3.921 9.435 23.540 1.00 88.00 182 CYS A C 1
ATOM 1426 O O . CYS A 1 182 ? -3.762 10.652 23.587 1.00 88.00 182 CYS A O 1
ATOM 1428 N N . ASP A 1 183 ? -3.871 8.745 22.399 1.00 87.12 183 ASP A N 1
ATOM 1429 C CA . ASP A 1 183 ? -3.633 9.325 21.073 1.00 87.12 183 ASP A CA 1
ATOM 1430 C C . ASP A 1 183 ? -2.335 10.156 20.959 1.00 87.12 183 ASP A C 1
ATOM 1432 O O . ASP A 1 183 ? -2.262 11.127 20.201 1.00 87.12 183 ASP A O 1
ATOM 1436 N N . GLU A 1 184 ? -1.281 9.778 21.694 1.00 87.88 184 GLU A N 1
ATOM 1437 C CA . GLU A 1 184 ? 0.019 10.467 21.677 1.00 87.88 184 GLU A CA 1
ATOM 1438 C C . GLU A 1 184 ? 1.193 9.516 21.395 1.00 87.88 184 GLU A C 1
ATOM 1440 O O . GLU A 1 184 ? 1.129 8.316 21.653 1.00 87.88 184 GLU A O 1
ATOM 1445 N N . TYR A 1 185 ? 2.291 10.087 20.888 1.00 87.69 185 TYR A N 1
ATOM 1446 C CA . TYR A 1 185 ? 3.565 9.399 20.652 1.00 87.69 185 TYR A CA 1
ATOM 1447 C C . TYR A 1 185 ? 4.540 9.597 21.824 1.00 87.69 185 TYR A C 1
ATOM 1449 O O . TYR A 1 185 ? 4.442 10.565 22.585 1.00 87.69 185 TYR A O 1
ATOM 1457 N N . GLY A 1 186 ? 5.550 8.733 21.919 1.00 85.62 186 GLY A N 1
ATOM 1458 C CA . GLY A 1 186 ? 6.710 8.904 22.799 1.00 85.62 186 GLY A CA 1
ATOM 1459 C C . GLY A 1 186 ? 6.730 8.011 24.037 1.00 85.62 186 GLY A C 1
ATOM 1460 O O . GLY A 1 186 ? 7.628 8.170 24.870 1.00 85.62 186 GLY A O 1
ATOM 1461 N N . HIS A 1 187 ? 5.766 7.101 24.189 1.00 87.00 187 HIS A N 1
ATOM 1462 C CA . HIS A 1 187 ? 5.726 6.144 25.295 1.00 87.00 187 HIS A CA 1
ATOM 1463 C C . HIS A 1 187 ? 4.992 4.859 24.903 1.00 87.00 187 HIS A C 1
ATOM 1465 O O . HIS A 1 187 ? 4.170 4.844 23.994 1.00 87.00 187 HIS A O 1
ATOM 1471 N N . LEU A 1 188 ? 5.283 3.769 25.611 1.00 83.25 188 LEU A N 1
ATOM 1472 C CA . LEU A 1 188 ? 4.574 2.504 25.435 1.00 83.25 188 LEU A CA 1
ATOM 1473 C C . LEU A 1 188 ? 3.233 2.539 26.177 1.00 83.25 188 LEU A C 1
ATOM 1475 O O . LEU A 1 188 ? 3.092 3.241 27.177 1.00 83.25 188 LEU A O 1
ATOM 1479 N N . TYR A 1 189 ? 2.277 1.709 25.750 1.00 80.94 189 TYR A N 1
ATOM 1480 C CA . TYR A 1 189 ? 0.977 1.557 26.419 1.00 80.94 189 TYR A CA 1
ATOM 1481 C C . TYR A 1 189 ? 1.113 1.300 27.933 1.00 80.94 189 TYR A C 1
ATOM 1483 O O . TYR A 1 189 ? 0.372 1.860 28.736 1.00 80.94 189 TYR A O 1
ATOM 1491 N N . GLU A 1 190 ? 2.101 0.495 28.336 1.00 81.75 190 GLU A N 1
ATOM 1492 C CA . GLU A 1 190 ? 2.377 0.167 29.744 1.00 81.75 190 GLU A CA 1
ATOM 1493 C C . GLU A 1 190 ? 2.836 1.380 30.572 1.00 81.75 190 GLU A C 1
ATOM 1495 O O . GLU A 1 190 ? 2.587 1.436 31.774 1.00 81.75 190 GLU A O 1
ATOM 1500 N N . ASP A 1 191 ? 3.464 2.366 29.929 1.00 86.19 191 ASP A N 1
ATOM 1501 C CA . ASP A 1 191 ? 3.964 3.589 30.562 1.00 86.19 191 ASP A CA 1
ATOM 1502 C C . ASP A 1 191 ? 2.927 4.729 30.531 1.00 86.19 191 ASP A C 1
ATOM 1504 O O . ASP A 1 191 ? 3.173 5.814 31.065 1.00 86.19 191 ASP A O 1
ATOM 1508 N N . CYS A 1 192 ? 1.760 4.505 29.918 1.00 88.00 192 CYS A N 1
ATOM 1509 C CA . CYS A 1 192 ? 0.727 5.521 29.769 1.00 88.00 192 CYS A CA 1
ATOM 1510 C C . CYS A 1 192 ? 0.068 5.845 31.118 1.00 88.00 192 CYS A C 1
ATOM 1512 O O . CYS A 1 192 ? -0.597 5.002 31.723 1.00 88.00 192 CYS A O 1
ATOM 1514 N N . ILE A 1 193 ? 0.238 7.089 31.577 1.00 89.44 193 ILE A N 1
ATOM 1515 C CA . ILE A 1 193 ? -0.380 7.625 32.806 1.00 89.44 193 ILE A CA 1
ATOM 1516 C C . ILE A 1 193 ? -1.692 8.371 32.543 1.00 89.44 193 ILE A C 1
ATOM 1518 O O . ILE A 1 193 ? -2.222 9.023 33.444 1.00 89.44 193 ILE A O 1
ATOM 1522 N N . TYR A 1 194 ? -2.169 8.345 31.300 1.00 89.50 194 TYR A N 1
ATOM 1523 C CA . TYR A 1 194 ? -3.506 8.806 30.976 1.00 89.50 194 TYR A CA 1
ATOM 1524 C C . TYR A 1 194 ? -4.504 7.724 31.368 1.00 89.50 194 TYR A C 1
ATOM 1526 O O . TYR A 1 194 ? -4.356 6.556 30.996 1.00 89.50 194 TYR A O 1
ATOM 1534 N N . CYS A 1 195 ? -5.529 8.116 32.107 1.00 87.75 195 CYS A N 1
ATOM 1535 C CA . CYS A 1 195 ? -6.611 7.227 32.463 1.00 87.75 195 CYS A CA 1
ATOM 1536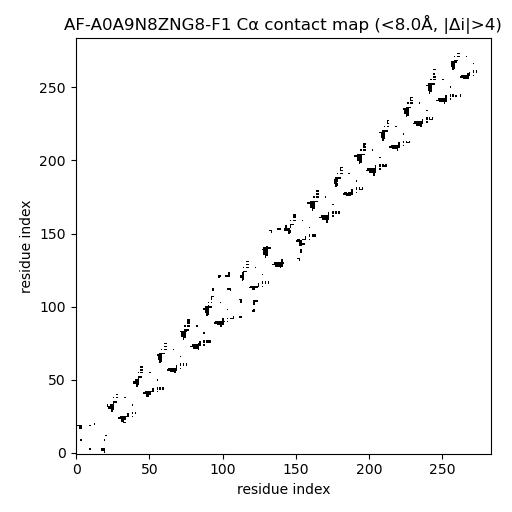 C C . CYS A 1 195 ? -7.877 7.596 31.695 1.00 87.75 195 CYS A C 1
ATOM 1538 O O . CYS A 1 195 ? -8.435 8.672 31.890 1.00 87.75 195 CYS A O 1
ATOM 1540 N N . VAL A 1 196 ? -8.369 6.656 30.888 1.00 86.12 196 VAL A N 1
ATOM 1541 C CA . VAL A 1 196 ? -9.631 6.801 30.144 1.00 86.12 196 VAL A CA 1
ATOM 1542 C C . VAL A 1 196 ? -10.855 6.903 31.056 1.00 86.12 196 VAL A C 1
ATOM 1544 O O . VAL A 1 196 ? -11.804 7.586 30.702 1.00 86.12 196 VAL A O 1
ATOM 1547 N N . ASN A 1 197 ? -10.818 6.291 32.246 1.00 82.88 197 ASN A N 1
ATOM 1548 C CA . ASN A 1 197 ? -11.962 6.291 33.164 1.00 82.88 197 ASN A CA 1
ATOM 1549 C C . ASN A 1 197 ? -12.211 7.676 33.784 1.00 82.88 197 ASN A C 1
ATOM 1551 O O . ASN A 1 197 ? -13.340 8.010 34.118 1.00 82.88 197 ASN A O 1
ATOM 1555 N N . CYS A 1 198 ? -11.158 8.475 33.999 1.00 85.25 198 CYS A N 1
ATOM 1556 C CA . CYS A 1 198 ? -11.263 9.796 34.634 1.00 85.25 198 CYS A CA 1
ATOM 1557 C C . CYS A 1 198 ? -10.788 10.957 33.746 1.00 85.25 198 CYS A C 1
ATOM 1559 O O . CYS A 1 198 ? -10.770 12.099 34.204 1.00 85.25 198 CYS A O 1
ATOM 1561 N N . GLU A 1 199 ? -10.414 10.670 32.496 1.00 86.56 199 GLU A N 1
ATOM 1562 C CA . GLU A 1 199 ? -9.924 11.622 31.492 1.00 86.56 199 GLU A CA 1
ATOM 1563 C C . GLU A 1 199 ? -8.748 12.509 31.972 1.00 86.56 199 GLU A C 1
ATOM 1565 O O . GLU A 1 199 ? -8.651 13.680 31.597 1.00 86.56 199 GLU A O 1
ATOM 1570 N N . ASP A 1 200 ? -7.831 11.969 32.789 1.00 84.62 200 ASP A N 1
ATOM 1571 C CA . ASP A 1 200 ? -6.720 12.729 33.400 1.00 84.62 200 ASP A CA 1
ATOM 1572 C C . ASP A 1 200 ? -5.351 12.012 33.305 1.00 84.62 200 ASP A C 1
ATOM 1574 O O . ASP A 1 200 ? -5.271 10.791 33.169 1.00 84.62 200 ASP A O 1
ATOM 1578 N N . TYR A 1 201 ? -4.256 12.780 33.400 1.00 86.38 201 TYR A N 1
ATOM 1579 C CA . TYR A 1 201 ? -2.851 12.346 33.266 1.00 86.38 201 TYR A CA 1
ATOM 1580 C C . TYR A 1 201 ? -2.159 12.181 34.629 1.00 86.38 201 TYR A C 1
ATOM 1582 O O . TYR A 1 201 ? -1.163 12.850 34.931 1.00 86.38 201 TYR A O 1
ATOM 1590 N N . VAL A 1 202 ? -2.711 11.335 35.497 1.00 83.12 202 VAL A N 1
ATOM 1591 C CA . VAL A 1 202 ? -2.264 11.232 36.900 1.00 83.12 202 VAL A CA 1
ATOM 1592 C C . VAL A 1 202 ? -1.788 9.829 37.272 1.00 83.12 202 VAL A C 1
ATOM 1594 O O . VAL A 1 202 ? -0.856 9.696 38.069 1.00 83.12 202 VAL A O 1
ATOM 1597 N N . HIS A 1 203 ? -2.399 8.788 36.712 1.00 85.88 203 HIS A N 1
ATOM 1598 C CA . HIS A 1 203 ? -2.152 7.393 37.070 1.00 85.88 203 HIS A CA 1
ATOM 1599 C C . HIS A 1 203 ? -2.479 6.465 35.896 1.00 85.88 203 HIS A C 1
ATOM 1601 O O . HIS A 1 203 ? -3.228 6.823 34.991 1.00 85.88 203 HIS A O 1
ATOM 1607 N N . HIS A 1 204 ? -1.979 5.232 35.935 1.00 85.00 204 HIS A N 1
ATOM 1608 C CA . HIS A 1 204 ? -2.401 4.206 34.984 1.00 85.00 204 HIS A CA 1
ATOM 1609 C C . HIS A 1 204 ? -3.895 3.892 35.151 1.00 85.00 204 HIS A C 1
ATOM 1611 O O . HIS A 1 204 ? -4.426 3.944 36.264 1.00 85.00 204 HIS A O 1
ATOM 1617 N N . THR A 1 205 ? -4.581 3.504 34.072 1.00 83.50 205 THR A N 1
ATOM 1618 C CA . THR A 1 205 ? -6.006 3.117 34.124 1.00 83.50 205 THR A CA 1
ATOM 1619 C C . THR A 1 205 ? -6.276 1.990 35.126 1.00 83.50 205 THR A C 1
ATOM 1621 O O . THR A 1 205 ? -7.303 1.994 35.796 1.00 83.50 205 THR A O 1
ATOM 1624 N N . ALA A 1 206 ? -5.333 1.055 35.287 1.00 82.06 206 ALA A N 1
ATOM 1625 C CA . ALA A 1 206 ? -5.450 -0.056 36.234 1.00 82.06 206 ALA A CA 1
ATOM 1626 C C . ALA A 1 206 ? -5.455 0.377 37.713 1.00 82.06 206 ALA A C 1
ATOM 1628 O O . ALA A 1 206 ? -5.983 -0.350 38.552 1.00 82.06 206 ALA A O 1
ATOM 1629 N N . ASP A 1 207 ? -4.889 1.547 38.019 1.00 85.25 207 ASP A N 1
ATOM 1630 C CA . ASP A 1 207 ? -4.793 2.098 39.376 1.00 85.25 207 ASP A CA 1
ATOM 1631 C C . ASP A 1 207 ? -5.896 3.132 39.667 1.00 85.25 207 ASP A C 1
ATOM 1633 O O . ASP A 1 207 ? -5.889 3.772 40.718 1.00 85.25 207 ASP A O 1
ATOM 1637 N N . CYS A 1 208 ? -6.834 3.318 38.734 1.00 85.12 208 CYS A N 1
ATOM 1638 C CA . CYS A 1 208 ? -7.907 4.289 38.862 1.00 85.12 208 CYS A CA 1
ATOM 1639 C C . CYS A 1 208 ? -8.933 3.858 39.918 1.00 85.12 208 CYS A C 1
ATOM 1641 O O . CYS A 1 208 ? -9.559 2.803 39.807 1.00 85.12 208 CYS A O 1
ATOM 1643 N N . ASP A 1 209 ? -9.139 4.712 40.918 1.00 87.25 209 ASP A N 1
ATOM 1644 C CA . ASP A 1 209 ? -10.163 4.576 41.955 1.00 87.25 209 ASP A CA 1
ATOM 1645 C C . ASP A 1 209 ? -11.359 5.512 41.723 1.00 87.25 209 ASP A C 1
ATOM 1647 O O . ASP A 1 209 ? -12.118 5.780 42.653 1.00 87.25 209 ASP A O 1
ATOM 1651 N N . TYR A 1 210 ? -11.507 6.036 40.505 1.00 86.88 210 TYR A N 1
ATOM 1652 C CA . TYR A 1 210 ? -12.687 6.776 40.079 1.00 86.88 210 TYR A CA 1
ATOM 1653 C C . TYR A 1 210 ? -13.780 5.805 39.636 1.00 86.88 210 TYR A C 1
ATOM 1655 O O . TYR A 1 210 ? -13.538 4.869 38.868 1.00 86.88 210 TYR A O 1
ATOM 1663 N N . CYS A 1 211 ? -14.998 6.055 40.098 1.00 86.69 211 CYS A N 1
ATOM 1664 C CA . CYS A 1 211 ? -16.173 5.301 39.711 1.00 86.69 211 CYS A CA 1
ATOM 1665 C C . CYS A 1 211 ? -17.077 6.144 38.805 1.00 86.69 211 CYS A C 1
ATOM 1667 O O . CYS A 1 211 ? -17.684 7.110 39.260 1.00 86.69 211 CYS A O 1
ATOM 1669 N N . GLU A 1 212 ? -17.224 5.748 37.539 1.00 84.38 212 GLU A N 1
ATOM 1670 C CA . GLU A 1 212 ? -18.109 6.425 36.573 1.00 84.38 212 GLU A CA 1
ATOM 1671 C C . GLU A 1 212 ? -19.598 6.351 36.954 1.00 84.38 212 GLU A C 1
ATOM 1673 O O . GLU A 1 212 ? -20.359 7.252 36.617 1.00 84.38 212 GLU A O 1
ATOM 1678 N N . ASN A 1 213 ? -20.003 5.303 37.681 1.00 84.25 213 ASN A N 1
ATOM 1679 C CA . ASN A 1 213 ? -21.389 5.069 38.103 1.00 84.25 213 ASN A CA 1
ATOM 1680 C C . ASN A 1 213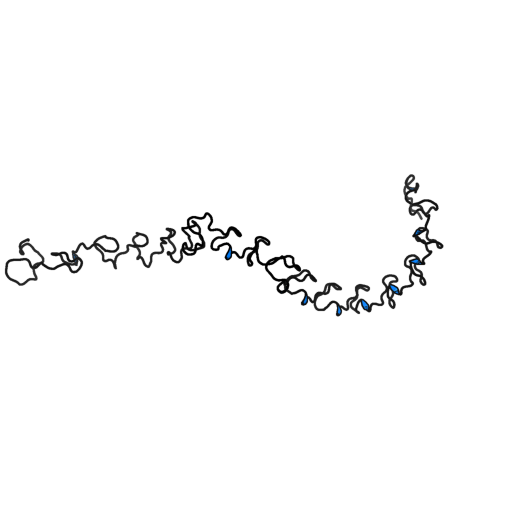 ? -21.863 6.156 39.086 1.00 84.25 213 ASN A C 1
ATOM 1682 O O . ASN A 1 213 ? -22.884 6.802 38.887 1.00 84.25 213 ASN A O 1
ATOM 1686 N N . CYS A 1 214 ? -21.075 6.431 40.133 1.00 86.75 214 CYS A N 1
ATOM 1687 C CA . CYS A 1 214 ? -21.434 7.424 41.155 1.00 86.75 214 CYS A CA 1
ATOM 1688 C C . CYS A 1 214 ? -20.711 8.775 41.012 1.00 86.75 214 CYS A C 1
ATOM 1690 O O . CYS A 1 214 ? -21.090 9.747 41.669 1.00 86.75 214 CYS A O 1
ATOM 1692 N N . GLY A 1 215 ? -19.673 8.858 40.176 1.00 84.56 215 GLY A N 1
ATOM 1693 C CA . GLY A 1 215 ? -18.860 10.057 39.973 1.00 8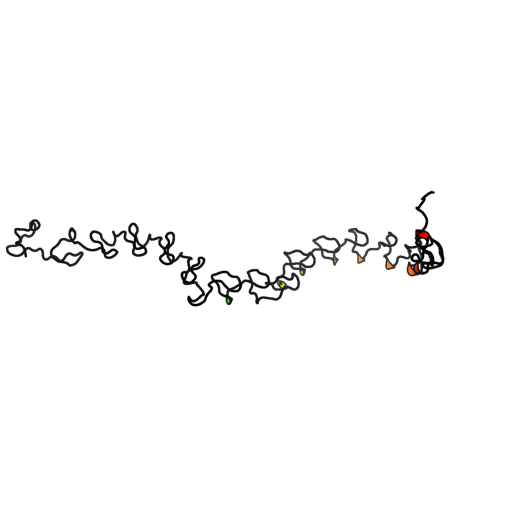4.56 215 GLY A CA 1
ATOM 1694 C C . GLY A 1 215 ? -17.912 10.402 41.130 1.00 84.56 215 GLY A C 1
ATOM 1695 O O . GLY A 1 215 ? -17.434 11.538 41.193 1.00 84.56 215 GLY A O 1
ATOM 1696 N N . GLU A 1 216 ? -17.642 9.468 42.048 1.00 85.56 216 GLU A N 1
ATOM 1697 C CA . GLU A 1 216 ? -16.757 9.669 43.205 1.00 85.56 216 GLU A CA 1
ATOM 1698 C C . GLU A 1 216 ? -15.433 8.888 43.098 1.00 85.56 216 GLU A C 1
ATOM 1700 O O . GLU A 1 216 ? -15.321 7.903 42.371 1.00 85.56 216 GLU A O 1
ATOM 1705 N N . TYR A 1 217 ? -14.425 9.341 43.854 1.00 85.38 217 TYR A N 1
ATOM 1706 C CA . TYR A 1 217 ? -13.128 8.671 44.008 1.00 85.38 217 TYR A CA 1
ATOM 1707 C C . TYR A 1 217 ? -13.094 7.785 45.263 1.00 85.38 217 TYR A C 1
ATOM 1709 O O . TYR A 1 217 ? -13.763 8.069 46.261 1.00 85.38 217 TYR A O 1
ATOM 1717 N N . GLY A 1 218 ? -12.236 6.765 45.254 1.00 83.44 218 GLY A N 1
ATOM 1718 C CA . GLY A 1 218 ? -11.936 5.880 46.382 1.00 83.44 218 GLY A CA 1
ATOM 1719 C C . GLY A 1 218 ? -12.410 4.434 46.213 1.00 83.44 218 GLY A C 1
ATOM 1720 O O . GLY A 1 218 ? -12.147 3.620 47.099 1.00 83.44 218 GLY A O 1
ATOM 1721 N N . HIS A 1 219 ? -13.095 4.116 45.112 1.00 84.88 219 HIS A N 1
ATOM 1722 C CA . HIS A 1 219 ? -13.510 2.762 44.736 1.00 84.88 219 HIS A CA 1
ATOM 1723 C C . HIS A 1 219 ? -13.717 2.677 43.219 1.00 84.88 219 HIS A C 1
ATOM 1725 O O . HIS A 1 219 ? -14.007 3.673 42.566 1.00 84.88 219 HIS A O 1
ATOM 1731 N N . ASN A 1 220 ? -13.592 1.483 42.646 1.00 81.44 220 ASN A N 1
ATOM 1732 C CA . ASN A 1 220 ? -13.871 1.274 41.222 1.00 81.44 220 ASN A CA 1
ATOM 1733 C C . ASN A 1 220 ? -15.349 0.909 40.981 1.00 81.44 220 ASN A C 1
ATOM 1735 O O . ASN A 1 220 ? -16.100 0.635 41.916 1.00 81.44 220 ASN A O 1
ATOM 1739 N N . PHE A 1 221 ? -15.752 0.833 39.710 1.00 80.94 221 PHE A N 1
ATOM 1740 C CA . PHE A 1 221 ? -17.111 0.455 39.297 1.00 80.94 221 PHE A CA 1
ATOM 1741 C C . PHE A 1 221 ? -17.619 -0.855 39.932 1.00 80.94 221 PHE A C 1
ATOM 1743 O O . PHE A 1 221 ? -18.789 -0.961 40.283 1.00 80.94 221 PHE A O 1
ATOM 1750 N N . VAL A 1 222 ? -16.747 -1.852 40.121 1.00 81.81 222 VAL A N 1
ATOM 1751 C CA . VAL A 1 222 ? -17.122 -3.176 40.658 1.00 81.81 222 VAL A CA 1
ATOM 1752 C C . VAL A 1 222 ? -17.469 -3.109 42.149 1.00 81.81 222 VAL A C 1
ATOM 1754 O O . VAL A 1 222 ? -18.300 -3.873 42.639 1.00 81.81 222 VAL A O 1
ATOM 1757 N N . GLU A 1 223 ? -16.829 -2.201 42.879 1.00 82.94 223 GLU A N 1
ATOM 1758 C CA . GLU A 1 223 ? -17.029 -1.999 44.316 1.00 82.94 223 GLU A CA 1
ATOM 1759 C C . GLU A 1 223 ? -18.134 -0.978 44.626 1.00 82.94 223 GLU A C 1
ATOM 1761 O O . GLU A 1 223 ? -18.427 -0.731 45.796 1.00 82.94 223 GLU A O 1
ATOM 1766 N N . CYS A 1 224 ? -18.755 -0.398 43.597 1.00 85.25 224 CYS A N 1
ATOM 1767 C CA . CYS A 1 224 ? -19.788 0.613 43.740 1.00 85.25 224 CYS A CA 1
ATOM 1768 C C . CYS A 1 224 ? -21.127 -0.010 44.155 1.00 85.25 224 CYS A C 1
ATOM 1770 O O . CYS A 1 224 ? -21.694 -0.829 43.434 1.00 85.25 224 CYS A O 1
ATOM 1772 N N . ASP A 1 225 ? -21.650 0.402 45.310 1.00 87.62 225 ASP A N 1
ATOM 1773 C CA . ASP A 1 225 ? -22.987 0.048 45.803 1.00 87.62 225 ASP A CA 1
ATOM 1774 C C . ASP A 1 225 ? -24.013 1.174 45.577 1.00 87.62 225 ASP A C 1
ATOM 1776 O O . ASP A 1 225 ? -25.080 1.176 46.197 1.00 87.62 225 ASP A O 1
ATOM 1780 N N . TYR A 1 226 ? -23.678 2.141 44.7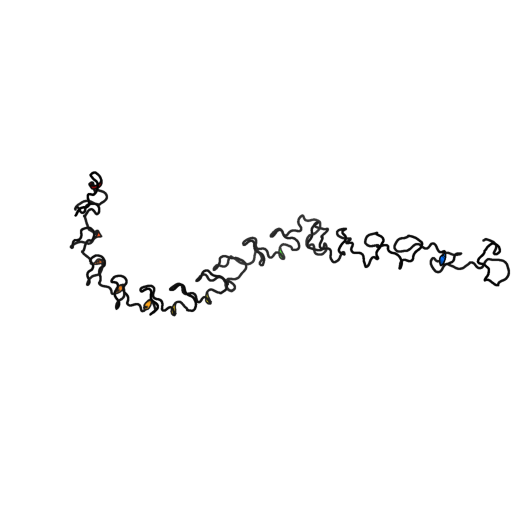18 1.00 88.88 226 TYR A N 1
ATOM 1781 C CA . TYR A 1 226 ? -24.594 3.166 44.231 1.00 88.88 226 TYR A CA 1
ATOM 1782 C C . TYR A 1 226 ? -25.471 2.598 43.118 1.00 88.88 226 TYR A C 1
ATOM 1784 O O . TYR A 1 226 ? -24.989 1.956 42.183 1.00 88.88 226 TYR A O 1
ATOM 1792 N N . CYS A 1 227 ? -26.767 2.862 43.206 1.00 88.56 227 CYS A N 1
ATOM 1793 C CA . CYS A 1 227 ? -27.726 2.459 42.196 1.00 88.56 227 CYS A CA 1
ATOM 1794 C C . CYS A 1 227 ? -28.204 3.673 41.391 1.00 88.56 227 CYS A C 1
ATOM 1796 O O . CYS A 1 227 ? -28.995 4.472 41.894 1.00 88.56 227 CYS A O 1
ATOM 1798 N N . ASP A 1 228 ? -27.792 3.770 40.125 1.00 87.31 228 ASP A N 1
ATOM 1799 C CA . ASP A 1 228 ? -28.162 4.863 39.208 1.00 87.31 228 ASP A CA 1
ATOM 1800 C C . ASP A 1 228 ? -29.671 4.964 38.947 1.00 87.31 228 ASP A C 1
ATOM 1802 O O . ASP A 1 228 ? -30.182 6.048 38.677 1.00 87.31 228 ASP A O 1
ATOM 1806 N N . ASN A 1 229 ? -30.387 3.841 39.058 1.00 85.00 229 ASN A N 1
ATOM 1807 C CA . ASN A 1 229 ? -31.834 3.752 38.846 1.00 85.00 229 ASN A CA 1
ATOM 1808 C C . ASN A 1 229 ? -32.599 4.561 39.908 1.00 85.00 229 ASN A C 1
ATOM 1810 O O . ASN A 1 229 ? -33.467 5.365 39.596 1.00 85.00 229 ASN A O 1
ATOM 1814 N N . CYS A 1 230 ? -32.249 4.396 41.189 1.00 88.00 230 CYS A N 1
ATOM 1815 C CA . CYS A 1 230 ? -32.960 5.056 42.290 1.00 88.00 230 CYS A CA 1
ATOM 1816 C C . CYS A 1 230 ? -32.181 6.190 42.973 1.00 88.00 230 CYS A C 1
ATOM 1818 O O . CYS A 1 230 ? -32.749 6.893 43.809 1.00 88.00 230 CYS A O 1
ATOM 1820 N N . GLY A 1 231 ? -30.895 6.363 42.659 1.00 85.75 231 GLY A N 1
ATOM 1821 C CA . GLY A 1 231 ? -30.019 7.383 43.242 1.00 85.75 231 GLY A CA 1
ATOM 1822 C C . GLY A 1 231 ? -29.620 7.139 44.704 1.00 85.75 231 GLY A C 1
ATOM 1823 O O . GLY A 1 231 ? -29.278 8.091 45.406 1.00 85.75 231 GLY A O 1
ATOM 1824 N N . GLU A 1 232 ? -29.685 5.894 45.187 1.00 87.25 232 GLU A N 1
ATOM 1825 C CA . GLU A 1 232 ? -29.397 5.522 46.583 1.00 87.25 232 GLU A CA 1
ATOM 1826 C C . GLU A 1 232 ? -28.222 4.536 46.669 1.00 87.25 232 GLU A C 1
ATOM 1828 O O . GLU A 1 232 ? -27.964 3.770 45.740 1.00 87.25 232 GLU A O 1
ATOM 1833 N N . TYR A 1 233 ? -27.540 4.533 47.817 1.00 87.94 233 TYR A N 1
ATOM 1834 C CA . TYR A 1 233 ? -26.435 3.618 48.126 1.00 87.94 233 TYR A CA 1
ATOM 1835 C C . TYR A 1 233 ? -26.912 2.359 48.873 1.00 87.94 233 TYR A C 1
ATOM 1837 O O . TYR A 1 233 ? -27.950 2.362 49.544 1.00 87.94 233 TYR A O 1
ATOM 1845 N N . GLY A 1 234 ? -26.110 1.294 48.828 1.00 85.06 234 GLY A N 1
ATOM 1846 C CA . GLY A 1 234 ? -26.260 0.090 49.649 1.00 85.06 234 GLY A CA 1
ATOM 1847 C C . GLY A 1 234 ? -26.842 -1.131 48.935 1.00 85.06 234 GLY A C 1
ATOM 1848 O O . GLY A 1 234 ? -27.154 -2.119 49.607 1.00 85.06 234 GLY A O 1
ATOM 1849 N N . HIS A 1 235 ? -27.012 -1.079 47.612 1.00 86.00 235 HIS A N 1
ATOM 1850 C CA . HIS A 1 235 ? -27.436 -2.222 46.797 1.00 86.00 235 HIS A CA 1
ATOM 1851 C C . HIS A 1 235 ? -26.960 -2.080 45.347 1.00 86.00 235 HIS A C 1
ATOM 1853 O O . HIS A 1 235 ? -26.732 -0.976 44.865 1.00 86.00 235 HIS A O 1
ATOM 1859 N N . TYR A 1 236 ? -26.845 -3.205 44.644 1.00 82.62 236 TYR A N 1
ATOM 1860 C CA . TYR A 1 236 ? -26.537 -3.210 43.215 1.00 82.62 236 TYR A CA 1
ATOM 1861 C C . TYR A 1 236 ? -27.795 -2.951 42.380 1.00 82.62 236 TYR A C 1
ATOM 1863 O O . TYR A 1 236 ? -28.912 -3.202 42.837 1.00 82.62 236 TYR A O 1
ATOM 1871 N N . TYR A 1 237 ? -27.614 -2.509 41.132 1.00 80.31 237 TYR A N 1
ATOM 1872 C CA . TYR A 1 237 ? -28.706 -2.275 40.177 1.00 80.31 237 TYR A CA 1
ATOM 1873 C C . TYR A 1 237 ? -29.668 -3.473 40.069 1.00 80.31 237 TYR A C 1
ATOM 1875 O O . TYR A 1 237 ? -30.883 -3.299 40.081 1.00 80.31 237 TYR A O 1
ATOM 1883 N N . GLU A 1 238 ? -29.131 -4.698 40.053 1.00 81.50 238 GLU A N 1
ATOM 1884 C CA . GLU A 1 238 ? -29.910 -5.943 39.960 1.00 81.50 238 GLU A CA 1
ATOM 1885 C C . GLU A 1 238 ? -30.852 -6.167 41.157 1.00 81.50 238 GLU A C 1
ATOM 1887 O O . GLU A 1 238 ? -31.905 -6.784 41.016 1.00 81.50 238 GLU A O 1
ATOM 1892 N N . ASP A 1 239 ? -30.507 -5.636 42.332 1.00 86.06 239 ASP A N 1
ATOM 1893 C CA . ASP A 1 239 ? -31.309 -5.741 43.555 1.00 86.06 239 ASP A CA 1
ATOM 1894 C C . ASP A 1 239 ? -32.296 -4.565 43.710 1.00 86.06 239 ASP A C 1
ATOM 1896 O O . ASP A 1 239 ? -33.077 -4.508 44.673 1.00 86.06 239 ASP A O 1
ATOM 1900 N N . CYS A 1 240 ? -32.268 -3.604 42.779 1.00 86.75 240 CYS A N 1
ATOM 1901 C CA . CYS A 1 240 ? -33.090 -2.408 42.842 1.00 86.75 240 CYS A CA 1
ATOM 1902 C C . CYS A 1 240 ? -34.557 -2.740 42.553 1.00 86.75 240 CYS A C 1
ATOM 1904 O O . CYS A 1 240 ? -34.931 -3.148 41.456 1.00 86.75 240 CYS A O 1
ATOM 1906 N N . ASN A 1 241 ? -35.404 -2.522 43.559 1.00 88.44 241 ASN A N 1
ATOM 1907 C CA . ASN A 1 241 ? -36.858 -2.665 43.459 1.00 88.44 241 ASN A CA 1
ATOM 1908 C C . ASN A 1 241 ? -37.561 -1.318 43.244 1.00 88.44 241 ASN A C 1
ATOM 1910 O O . ASN A 1 241 ? -38.753 -1.202 43.535 1.00 88.44 241 ASN A O 1
ATOM 1914 N N . TYR A 1 242 ? -36.814 -0.286 42.851 1.00 88.31 242 TYR A N 1
ATOM 1915 C CA . TYR A 1 242 ? -37.379 0.964 42.367 1.00 88.31 242 TYR A CA 1
ATOM 1916 C C . TYR A 1 242 ? -37.674 0.815 40.882 1.00 88.31 242 TYR A C 1
ATOM 1918 O O . TYR A 1 242 ? -36.866 0.268 40.131 1.00 88.31 242 TYR A O 1
ATOM 1926 N N . CYS A 1 243 ? -38.834 1.296 40.471 1.00 86.56 243 CYS A N 1
ATOM 1927 C CA . CYS A 1 243 ? -39.262 1.242 39.096 1.00 86.56 243 CYS A CA 1
ATOM 1928 C C . CYS A 1 243 ? -39.352 2.655 38.520 1.00 86.56 243 CYS A C 1
ATOM 1930 O O . CYS A 1 243 ? -40.281 3.400 38.841 1.00 86.56 243 CYS A O 1
ATOM 1932 N N . ASP A 1 244 ? -38.431 2.996 37.619 1.00 83.88 244 ASP A N 1
ATOM 1933 C CA . ASP A 1 244 ? -38.390 4.295 36.930 1.00 83.88 244 ASP A CA 1
ATOM 1934 C C . ASP A 1 244 ? -39.660 4.551 36.111 1.00 83.88 244 ASP A C 1
ATOM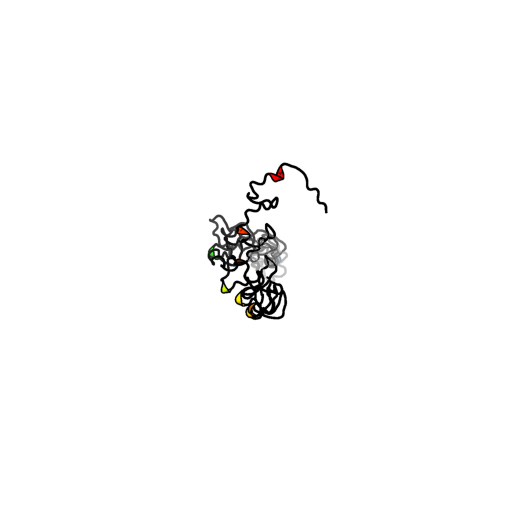 1936 O O . ASP A 1 244 ? -40.123 5.683 35.990 1.00 83.88 244 ASP A O 1
ATOM 1940 N N . ASN A 1 245 ? -40.271 3.483 35.592 1.00 79.06 245 ASN A N 1
ATOM 1941 C CA . ASN A 1 245 ? -41.470 3.564 34.760 1.00 79.06 245 ASN A CA 1
ATOM 1942 C C . ASN A 1 245 ? -42.719 4.020 35.529 1.00 79.06 245 ASN A C 1
ATOM 1944 O O . ASN A 1 245 ? -43.650 4.550 34.917 1.00 79.06 245 ASN A O 1
ATOM 1948 N N . CYS A 1 246 ? -42.778 3.808 36.846 1.00 83.56 246 CYS A N 1
ATOM 1949 C CA . CYS A 1 246 ? -43.903 4.254 37.673 1.00 83.56 246 CYS A CA 1
ATOM 1950 C C . CYS A 1 246 ? -43.505 5.121 38.872 1.00 83.56 246 CYS A C 1
ATOM 1952 O O . CYS A 1 246 ? -44.386 5.463 39.661 1.00 83.56 246 CYS A O 1
ATOM 1954 N N . GLU A 1 247 ? -42.220 5.458 39.001 1.00 84.25 247 GLU A N 1
ATOM 1955 C CA . GLU A 1 247 ? -41.639 6.230 40.106 1.00 84.25 247 GLU A CA 1
ATOM 1956 C C . GLU A 1 247 ? -42.014 5.663 41.497 1.00 84.25 247 GLU A C 1
ATOM 1958 O O . GLU A 1 247 ? -42.293 6.413 42.435 1.00 84.25 247 GLU A O 1
ATOM 1963 N N . ASP A 1 248 ? -42.065 4.329 41.639 1.00 83.69 248 ASP A N 1
ATOM 1964 C CA . ASP A 1 248 ? -42.482 3.653 42.882 1.00 83.69 248 ASP A CA 1
ATOM 1965 C C . ASP A 1 248 ? -41.622 2.419 43.203 1.00 83.69 248 ASP A C 1
ATOM 1967 O O . ASP A 1 248 ? -40.938 1.866 42.341 1.00 83.69 248 ASP A O 1
ATOM 1971 N N . TYR A 1 249 ? -41.670 1.978 44.461 1.00 86.00 249 TYR A N 1
ATOM 1972 C CA . TYR A 1 249 ? -40.929 0.826 44.973 1.00 86.00 249 TYR A CA 1
ATOM 1973 C C . TYR A 1 249 ? -41.784 -0.450 45.033 1.00 86.00 249 TYR A C 1
ATOM 1975 O O . TYR A 1 249 ? -42.997 -0.417 45.241 1.00 86.00 249 TYR A O 1
ATOM 1983 N N . GLY A 1 250 ? -41.125 -1.608 44.968 1.00 83.25 250 GLY A N 1
ATOM 1984 C CA . GLY A 1 250 ? -41.712 -2.920 45.266 1.00 83.25 250 GLY A CA 1
ATOM 1985 C C . GLY A 1 250 ? -41.712 -3.916 44.107 1.00 83.25 250 GLY A C 1
ATOM 1986 O O . GLY A 1 250 ? -42.242 -5.015 44.277 1.00 83.25 250 GLY A O 1
ATOM 1987 N N . HIS A 1 251 ? -41.138 -3.550 42.961 1.00 83.81 251 HIS A N 1
ATOM 1988 C CA . HIS A 1 251 ? -40.895 -4.438 41.823 1.00 83.81 251 HIS A CA 1
ATOM 1989 C C . HIS A 1 251 ? -39.723 -3.912 40.987 1.00 83.81 251 HIS A C 1
ATOM 1991 O O . HIS A 1 251 ? -39.398 -2.729 41.060 1.00 83.81 251 HIS A O 1
ATOM 1997 N N . HIS A 1 252 ? -39.104 -4.781 40.192 1.00 83.25 252 HIS A N 1
ATOM 1998 C CA . HIS A 1 252 ? -38.086 -4.370 39.228 1.00 83.25 252 HIS A CA 1
ATOM 1999 C C . HIS A 1 252 ? -38.730 -3.633 38.047 1.00 83.25 252 HIS A C 1
ATOM 2001 O O . HIS A 1 252 ? -39.860 -3.947 37.664 1.00 83.25 252 HIS A O 1
ATOM 2007 N N . SER A 1 253 ? -38.001 -2.699 37.429 1.00 80.88 253 SER A N 1
ATOM 2008 C CA . SER A 1 253 ? -38.469 -1.957 36.245 1.00 80.88 253 SER A CA 1
ATOM 2009 C C . SER A 1 253 ? -38.944 -2.877 35.109 1.00 80.88 253 SER A C 1
ATOM 2011 O O . SER A 1 253 ? -39.925 -2.568 34.432 1.00 80.88 253 SER A O 1
ATOM 2013 N N . GLU A 1 254 ? -38.314 -4.047 34.950 1.00 81.19 254 GLU A N 1
ATOM 2014 C CA . GLU A 1 254 ? -38.677 -5.074 33.959 1.00 81.19 254 GLU A CA 1
ATOM 2015 C C . GLU A 1 254 ? -40.063 -5.703 34.202 1.00 81.19 254 GLU A C 1
ATOM 2017 O O . GLU A 1 254 ? -40.724 -6.150 33.262 1.00 81.19 254 GLU A O 1
ATOM 2022 N N . ASP A 1 255 ? -40.524 -5.703 35.455 1.00 82.38 255 ASP A N 1
ATOM 2023 C CA . ASP A 1 255 ? -41.799 -6.282 35.880 1.00 82.38 255 ASP A CA 1
ATOM 2024 C C . ASP A 1 255 ? -42.944 -5.246 35.909 1.00 82.38 255 ASP A C 1
ATOM 2026 O O . ASP A 1 255 ? -44.080 -5.591 36.267 1.00 82.38 255 ASP A O 1
ATOM 2030 N N . CYS A 1 256 ? -42.695 -3.975 35.548 1.00 81.81 256 CYS A N 1
ATOM 2031 C CA . CYS A 1 256 ? -43.738 -2.939 35.557 1.00 81.81 256 CYS A CA 1
ATOM 2032 C C . CYS A 1 256 ? -44.825 -3.286 34.541 1.00 81.81 256 CYS A C 1
ATOM 2034 O O . CYS A 1 256 ? -44.610 -3.350 33.332 1.00 81.81 256 CYS A O 1
ATOM 2036 N N . ILE A 1 257 ? -46.057 -3.406 35.024 1.00 79.25 257 ILE A N 1
ATOM 2037 C CA . ILE A 1 257 ? -47.260 -3.553 34.186 1.00 79.25 257 ILE A CA 1
ATOM 2038 C C . ILE A 1 257 ? -47.857 -2.193 33.784 1.00 79.25 257 ILE A C 1
ATOM 2040 O O . ILE A 1 257 ? -49.053 -2.074 33.494 1.00 79.25 257 ILE A O 1
ATOM 2044 N N . CYS A 1 258 ? -47.036 -1.158 33.873 1.00 77.00 258 CYS A N 1
ATOM 2045 C CA . CYS A 1 258 ? -47.384 0.242 33.755 1.00 77.00 258 CYS A CA 1
ATOM 2046 C C . CYS A 1 258 ? -47.147 0.655 32.308 1.00 77.00 258 CYS A C 1
ATOM 2048 O O . CYS A 1 258 ? -46.085 0.398 31.748 1.00 77.00 258 CYS A O 1
ATOM 2050 N N . CYS A 1 259 ? -48.137 1.276 31.679 1.00 76.69 259 CYS A N 1
ATOM 2051 C CA . CYS A 1 259 ? -47.978 1.728 30.308 1.00 76.69 259 CYS A CA 1
ATOM 2052 C C . CYS A 1 259 ? -47.067 2.964 30.254 1.00 76.69 259 CYS A C 1
ATOM 2054 O O . CYS A 1 259 ? -47.470 4.032 30.714 1.00 76.69 259 CYS A O 1
ATOM 2056 N N . GLU A 1 260 ? -45.912 2.872 29.594 1.00 73.50 260 GLU A N 1
ATOM 2057 C CA . GLU A 1 260 ? -44.940 3.978 29.467 1.00 73.50 260 GLU A CA 1
ATOM 2058 C C . GLU A 1 260 ? -45.538 5.216 28.772 1.00 73.50 260 GLU A C 1
ATOM 2060 O O . GLU A 1 260 ? -45.138 6.348 29.025 1.00 73.50 260 GLU A O 1
ATOM 2065 N N . ASN A 1 261 ? -46.556 5.024 27.924 1.00 72.12 261 ASN A N 1
ATOM 2066 C CA . ASN A 1 261 ? -47.211 6.116 27.197 1.00 72.12 261 ASN A CA 1
ATOM 2067 C C . ASN A 1 261 ? -48.205 6.941 28.037 1.00 72.12 261 ASN A C 1
ATOM 2069 O O . ASN A 1 261 ? -48.545 8.059 27.646 1.00 72.12 261 ASN A O 1
ATOM 2073 N N . CYS A 1 262 ? -48.738 6.402 29.140 1.00 76.88 262 CYS A N 1
ATOM 2074 C CA . CYS A 1 262 ? -49.820 7.063 29.888 1.00 76.88 262 CYS A CA 1
ATOM 2075 C C . CYS A 1 262 ? -49.783 6.869 31.411 1.00 76.88 262 CYS A C 1
ATOM 2077 O O . CYS A 1 262 ? -50.652 7.400 32.103 1.00 76.88 262 CYS A O 1
ATOM 2079 N N . GLY A 1 263 ? -48.818 6.108 31.933 1.00 70.75 263 GLY A N 1
ATOM 2080 C CA . GLY A 1 263 ? -48.640 5.821 33.358 1.00 70.75 263 GLY A CA 1
ATOM 2081 C C . GLY A 1 263 ? -49.729 4.940 33.981 1.00 70.75 263 GLY A C 1
ATOM 2082 O O . GLY A 1 263 ? -49.741 4.744 35.194 1.00 70.75 263 GLY A O 1
ATOM 2083 N N . ALA A 1 264 ? -50.680 4.421 33.195 1.00 70.62 264 ALA A N 1
ATOM 2084 C CA . ALA A 1 264 ? -51.781 3.616 33.719 1.00 70.62 264 ALA A CA 1
ATOM 2085 C C . ALA A 1 264 ? -51.432 2.119 33.784 1.00 70.62 264 ALA A C 1
ATOM 2087 O O . ALA A 1 264 ? -50.806 1.561 32.885 1.00 70.62 264 ALA A O 1
ATOM 2088 N N . TYR A 1 265 ? -51.889 1.465 34.854 1.00 74.00 265 TYR A N 1
ATOM 2089 C CA . TYR A 1 265 ? -51.641 0.051 35.136 1.00 74.00 265 TYR A CA 1
ATOM 2090 C C . TYR A 1 265 ? -52.479 -0.894 34.259 1.00 74.00 265 TYR A C 1
ATOM 2092 O O . TYR A 1 265 ? -53.648 -0.624 33.967 1.00 74.00 265 TYR A O 1
ATOM 2100 N N . GLY A 1 266 ? -51.911 -2.056 33.926 1.00 69.62 266 GLY A N 1
ATOM 2101 C CA . GLY A 1 266 ? -52.647 -3.218 33.414 1.00 69.62 266 GLY A CA 1
ATOM 2102 C C . GLY A 1 266 ? -52.675 -3.376 31.892 1.00 69.62 266 GLY A C 1
ATOM 2103 O O . GLY A 1 266 ? -53.437 -4.208 31.396 1.00 69.62 266 GLY A O 1
ATOM 2104 N N . HIS A 1 267 ? -51.873 -2.609 31.150 1.00 71.38 267 HIS A N 1
ATOM 2105 C CA . HIS A 1 267 ? -51.686 -2.790 29.708 1.00 71.38 267 HIS A CA 1
ATOM 2106 C C . HIS A 1 267 ? -50.281 -2.363 29.269 1.00 71.38 267 HIS A C 1
ATOM 2108 O O . HIS A 1 267 ? -49.694 -1.456 29.847 1.00 71.38 267 HIS A O 1
ATOM 2114 N N . TYR A 1 268 ? -49.760 -3.016 28.228 1.00 67.81 268 TYR A N 1
ATOM 2115 C CA . TYR A 1 268 ? -48.478 -2.669 27.610 1.00 67.81 268 TYR A CA 1
ATOM 2116 C C . TYR A 1 268 ? -48.603 -1.424 26.724 1.00 67.81 268 TYR A C 1
ATOM 2118 O O . TYR A 1 268 ? -49.669 -1.179 26.152 1.00 67.81 268 TYR A O 1
ATOM 2126 N N . SER A 1 269 ? -47.497 -0.693 26.547 1.00 70.81 269 SER A N 1
ATOM 2127 C CA . SER A 1 269 ? -47.398 0.523 25.723 1.00 70.81 269 SER A CA 1
ATOM 2128 C C . SER A 1 269 ? -47.953 0.355 24.301 1.00 70.81 269 SER A C 1
ATOM 2130 O O . SER A 1 269 ? -48.553 1.283 23.760 1.00 70.81 269 SER A O 1
ATOM 2132 N N . GLU A 1 270 ? -47.826 -0.843 23.727 1.00 71.00 270 GLU A N 1
ATOM 2133 C CA . GLU A 1 270 ? -48.335 -1.217 22.397 1.00 71.00 270 GLU A CA 1
ATOM 2134 C C . GLU A 1 270 ? -49.871 -1.267 22.309 1.00 71.00 270 GLU A C 1
ATOM 2136 O O . GLU A 1 270 ? -50.441 -1.086 21.236 1.00 71.00 270 GLU A O 1
ATOM 2141 N N . ASN A 1 271 ? -50.544 -1.488 23.441 1.00 70.56 271 ASN A N 1
ATOM 2142 C CA . ASN A 1 271 ? -52.001 -1.590 23.559 1.00 70.56 271 ASN A CA 1
ATOM 2143 C C . ASN A 1 271 ? -52.612 -0.328 24.190 1.00 70.56 271 ASN A C 1
ATOM 2145 O O . ASN A 1 271 ? -53.716 -0.366 24.734 1.00 70.56 271 ASN A O 1
ATOM 2149 N N . CYS A 1 272 ? -51.869 0.782 24.176 1.00 73.50 272 CYS A N 1
ATOM 2150 C CA . CYS A 1 272 ? -52.297 2.039 24.765 1.00 73.50 272 CYS A CA 1
ATOM 2151 C C . CYS A 1 272 ? -53.183 2.840 23.800 1.00 73.50 272 CYS A C 1
ATOM 2153 O O . CYS A 1 272 ? -52.707 3.435 22.832 1.00 73.50 272 CYS A O 1
ATOM 2155 N N . ASP A 1 273 ? -54.476 2.935 24.112 1.00 71.88 273 ASP A N 1
ATOM 2156 C CA . ASP A 1 273 ? -55.456 3.696 23.320 1.00 71.88 273 ASP A CA 1
ATOM 2157 C C . ASP A 1 273 ? -55.351 5.231 23.500 1.00 71.88 273 ASP A C 1
ATOM 2159 O O . ASP A 1 273 ? -56.117 5.995 22.900 1.00 71.88 273 ASP A O 1
ATOM 2163 N N . CYS A 1 274 ? -54.396 5.727 24.302 1.00 65.88 274 CYS A N 1
ATOM 2164 C CA . CYS A 1 274 ? -54.238 7.157 24.595 1.00 65.88 274 CYS A CA 1
ATOM 2165 C C . CYS A 1 274 ? -53.871 8.016 23.368 1.00 65.88 274 CYS A C 1
ATOM 2167 O O . CYS A 1 274 ? -54.089 9.227 23.393 1.00 65.88 274 CYS A O 1
ATOM 2169 N N . PHE A 1 275 ? -53.403 7.420 22.265 1.00 53.22 275 PHE A N 1
ATOM 2170 C CA . PHE A 1 275 ? -53.088 8.145 21.025 1.00 53.22 275 PHE A CA 1
ATOM 2171 C C . PHE A 1 275 ? -54.315 8.618 20.222 1.00 53.22 275 PHE A C 1
ATOM 2173 O O . PHE A 1 275 ? -54.148 9.343 19.240 1.00 53.22 275 PHE A O 1
ATOM 2180 N N . ILE A 1 276 ? -55.549 8.255 20.604 1.00 54.75 276 ILE A N 1
ATOM 2181 C CA . ILE A 1 276 ? -56.734 8.536 19.770 1.00 54.75 276 ILE A CA 1
ATOM 2182 C C . ILE A 1 276 ? -57.467 9.835 20.155 1.00 54.75 276 ILE A C 1
ATOM 2184 O O . ILE A 1 276 ? -58.232 10.357 19.341 1.00 54.75 276 ILE A O 1
ATOM 2188 N N . THR A 1 277 ? -57.202 10.462 21.310 1.00 45.41 277 THR A N 1
ATOM 2189 C CA . THR A 1 277 ? -57.855 11.747 21.637 1.00 45.41 277 THR A CA 1
ATOM 2190 C C . THR A 1 277 ? -56.985 12.748 22.407 1.00 45.41 277 THR A C 1
ATOM 2192 O O . THR A 1 277 ? -56.952 12.735 23.631 1.00 45.41 277 THR A O 1
ATOM 2195 N N . GLN A 1 278 ? -56.489 13.728 21.638 1.00 41.62 278 GLN A N 1
ATOM 2196 C CA . GLN A 1 278 ? -56.212 15.141 21.969 1.00 41.62 278 GLN A CA 1
ATOM 2197 C C . GLN A 1 278 ? -54.763 15.579 22.267 1.00 41.62 278 GLN A C 1
ATOM 2199 O O . GLN A 1 278 ? -53.999 14.854 22.895 1.00 41.62 278 GLN A O 1
ATOM 2204 N N . PRO A 1 279 ? -54.379 16.792 21.798 1.00 43.97 279 PRO A N 1
ATOM 2205 C CA . PRO A 1 279 ? -53.032 17.322 21.949 1.00 43.97 279 PRO A CA 1
ATOM 2206 C C . PRO A 1 279 ? -52.771 17.764 23.390 1.00 43.97 279 PRO A C 1
ATOM 2208 O O . PRO A 1 279 ? -53.624 18.359 24.051 1.00 43.97 279 PRO A O 1
ATOM 2211 N N . PHE A 1 280 ? -51.545 17.509 23.835 1.00 39.50 280 PHE A N 1
ATOM 2212 C CA . PHE A 1 280 ? -50.977 17.954 25.098 1.00 39.50 280 PHE A CA 1
ATOM 2213 C C . PHE A 1 280 ? -51.270 19.434 25.378 1.00 39.50 280 PHE A C 1
ATOM 2215 O O . PHE A 1 280 ? -50.757 20.331 24.709 1.00 39.50 280 PHE A O 1
ATOM 2222 N N . SER A 1 281 ? -52.045 19.684 26.431 1.00 40.59 281 SER A N 1
ATOM 2223 C CA . SER A 1 281 ? -51.974 20.932 27.186 1.00 40.59 281 SER A CA 1
ATOM 2224 C C . SER A 1 281 ? -50.992 20.693 28.329 1.00 40.59 281 SER A C 1
ATOM 2226 O O . SER A 1 281 ? -51.357 20.092 29.333 1.00 40.59 281 SER A O 1
ATOM 2228 N N . ARG A 1 282 ? -49.733 21.117 28.171 1.00 47.84 282 ARG A N 1
ATOM 2229 C CA . ARG A 1 282 ? -48.819 21.259 29.312 1.00 47.84 282 ARG A CA 1
ATOM 2230 C C . ARG A 1 282 ? -49.227 22.504 30.109 1.00 47.84 282 ARG A C 1
ATOM 2232 O O . ARG A 1 282 ? -49.189 23.612 29.581 1.00 47.84 282 ARG A O 1
ATOM 2239 N N . GLY A 1 283 ? -49.603 22.297 31.364 1.00 44.78 283 GLY A N 1
ATOM 2240 C CA . GLY A 1 283 ? -49.767 23.297 32.424 1.00 44.78 283 GLY A CA 1
ATOM 2241 C C . GLY A 1 283 ? -50.228 22.550 33.677 1.00 44.78 283 GLY A C 1
ATOM 2242 O O . GLY A 1 283 ? -51.153 21.752 33.568 1.00 44.78 283 GLY A O 1
ATOM 2243 N N . LEU A 1 284 ? -49.628 22.671 34.857 1.00 35.47 284 LEU A N 1
ATOM 2244 C CA . LEU A 1 284 ? -48.720 23.643 35.474 1.00 35.47 284 LEU A CA 1
ATOM 2245 C C . LEU A 1 284 ? -47.653 22.880 36.268 1.00 35.47 284 LEU A C 1
ATOM 2247 O O . LEU A 1 284 ? -48.005 21.793 36.774 1.00 35.47 284 LEU A O 1
#

Sequence (284 aa):
GHRALDCDNCLKCNSAWDECCCTYSCRRCSKMNHFSGDCNFSCYNCGRPGHYARDCNYCERCGGYGHHSEDCYYCVNCGSYGHNYDNCNYCVNCDDYGHHSKDCNYSSDESSCYCDNCGEAGHDYEDCDYCIKCGMHGHHTEDLNNCENCGECGHYYEDCEYCSGCEEYGHHTEDCDYCENCDEYGHLYEDCIYCVNCEDYVHHTADCDYCENCGEYGHNFVECDYCDNCGEYGHYYEDCNYCDNCEDYGHHSEDCICCENCGAYGHYSENCDCFITQPFSRGL

InterPro domains:
  IPR001878 Zinc finger, CCHC-type [PF00098] (42-56)
  IPR001878 Zinc finger, CCHC-type [PS50158] (43-56)
  IPR001878 Zinc finger, CCHC-type [PS50158] (59-72)
  IPR001878 Zinc finger, CCHC-type [PS50158] (91-104)
  IPR001878 Zinc finger, CCHC-type [PS50158] (115-128)
  IPR001878 Zinc finger, CCHC-type [PS50158] (147-160)
  IPR001878 Zinc finger, CCHC-type [PS50158] (227-240)
  IPR001878 Zinc finger, CCHC-type [PS50158] (259-272)
  IPR001878 Zinc finger, CCHC-type [SM00343] (25-41)
  IPR001878 Zinc finger, CCHC-type [SM00343] (42-58)
  IPR001878 Zinc finger, CCHC-type [SM00343] (59-74)
  IPR001878 Zinc finger, CCHC-type [SM00343] (90-106)
  IPR001878 Zinc finger, CCHC-type [SM00343] (114-130)
  IPR001878 Zinc finger, CCHC-type [SM00343] (146-162)
  IPR001878 Zinc finger, CCHC-type [SM00343] (178-194)
  IPR001878 Zinc finger, CCHC-type [SM00343] (210-226)
  IPR001878 Zinc finger, CCHC-type [SM00343] (227-242)
  IPR001878 Zinc finger, CCHC-type [SM00343] (258-274)
  IPR032108 CLIP1, zinc knuckle [PF16641] (73-88)
  IPR036875 Zinc finger, CCHC-type superfamily [SSF57756] (41-73)

Secondary structure (DSSP, 8-state):
---GGG-TT-TT----SSS-S--PBPTTT--BSS-GGG--PBPTTT--BSS-GGG--B-TTTS-BSS-GGG--B-TTT--BSS-STT--EETTTTEESS-TTS--S-TTSS-SB-TTT--BS--STT--EETTTTEESS-TTS-PPPTTT--SSS-GGG--EETTTTEESS-GGG--EETTTTEESS-GGG--EETTTTEESS-GGG--B-TTT--BSS-GGG--EETTTTEESS-GGG--EETTTTEESS-GGG--B-TTT--BTS-GGG-GGGGS-------

Radius of gyration: 52.6 Å; Cα contacts (8 Å, |Δi|>4): 446; chains: 1; bounding box: 130×38×132 Å

pLDDT: mean 76.26, std 12.98, range [35.47, 91.44]